Protein AF-A0A6I9PUU4-F1 (afdb_monomer_lite)

Secondary structure (DSSP, 8-state):
---GGGSPP-EE-PPPTT-EEEEEEETTEEEEHHHHHHHHHHHHHHHHHHHTT---EE-----HHHHHTTHHHHHHHHHHHHHHHTTSPSSHHHHHHHHHHHHHHHHHHHHHHHHHHHHHHHHHHHHHHHHHHS-HHHHHHHHHHHHHHHHHHHHHHHHHHHHHH--TTS-HHHHHHHHHHHHHHHHHHHHTT-HHHHHH-TT--HHHHHHHHHHHHHHHHHHHTTS--SS---HHHHTTTTTTTTTS-TTSPPPPHHHHHHT--HHHHHHHHHHHHHHHHHHHHHHHHHHH-TTS---

Radius of gyration: 29.0 Å; chains: 1; bounding box: 58×63×84 Å

InterPro domains:
  IPR001465 Malate synthase, TIM barrel domain [PF01274] (9-63)
  IPR005016 Serine incorporator/TMS membrane protein [PF03348] (69-231)
  IPR005016 Serine incorporator/TMS membrane protein [PF03348] (247-296)
  IPR005016 Serine incorporator/TMS membrane protein [PTHR10383] (69-231)
  IPR011076 Malate synthase superfamily [SSF51645] (3-63)
  IPR046363 Malate synthase, N-terminal and TIM-barrel domains [G3DSA:3.20.20.360] (2-65)

pLDDT: mean 77.3, std 16.16, range [34.69, 96.19]

Foldseek 3Di:
DDQPVPDPQDEDEWDAQVDFDPVDDDPNDTHRRRVVVVVVCCVPCVVVQVVSVHHHHYDYDDPPCVVPPCPVVVVVVVVVVVVVVVVDDDDPVVVVVLVVVLVVVLVVLLVVLVVLLVVQLVVLVVLVVCLVPHVVVVSVVVLVVLLVVLQVLLVVLLVVQCVQVPDPPDDPPSVVLSVVLVVLLVVLLVLLPPVLLCVLPVSRDSSSSSSLSSVSSVLSVVLSLLAPPPDDDPPVSVCPVCVVVVPDPPPDDDDDVVVVVVSNCNSVSCSSSVSSVVSSVVSSCVSCVSSVCVVDDPD

Structure (mmCIF, N/CA/C/O backbone):
data_AF-A0A6I9PUU4-F1
#
_entry.id   AF-A0A6I9PUU4-F1
#
loop_
_atom_site.group_PDB
_atom_site.id
_atom_site.type_symbol
_atom_site.label_atom_id
_atom_site.label_alt_id
_atom_site.label_comp_id
_atom_site.label_asym_id
_atom_site.label_entity_id
_atom_site.label_seq_id
_atom_site.pdbx_PDB_ins_code
_atom_site.Cartn_x
_atom_site.Cartn_y
_atom_site.Cartn_z
_atom_site.occupancy
_atom_site.B_iso_or_equiv
_atom_site.auth_seq_id
_atom_site.auth_comp_id
_atom_site.auth_asym_id
_atom_site.auth_atom_id
_atom_site.pdbx_PDB_model_num
ATOM 1 N N . ALA A 1 1 ? 13.818 12.292 54.060 1.00 52.38 1 ALA A N 1
ATOM 2 C CA . ALA A 1 1 ? 13.332 12.248 52.665 1.00 52.38 1 ALA A CA 1
ATOM 3 C C . ALA A 1 1 ? 13.634 10.864 52.099 1.00 52.38 1 ALA A C 1
ATOM 5 O O . ALA A 1 1 ? 14.646 10.306 52.518 1.00 52.38 1 ALA A O 1
ATOM 6 N N . PRO A 1 2 ? 12.781 10.291 51.232 1.00 59.59 2 PRO A N 1
ATOM 7 C CA . PRO A 1 2 ? 13.075 9.015 50.580 1.00 59.59 2 PRO A CA 1
ATOM 8 C C . PRO A 1 2 ? 14.392 9.095 49.796 1.00 59.59 2 PRO A C 1
ATOM 10 O O . PRO A 1 2 ? 14.792 10.173 49.349 1.00 59.59 2 PRO A O 1
ATOM 13 N N . HIS A 1 3 ? 15.079 7.961 49.660 1.00 63.78 3 HIS A N 1
ATOM 14 C CA . HIS A 1 3 ? 16.312 7.877 48.881 1.00 63.78 3 HIS A CA 1
ATOM 15 C C . HIS A 1 3 ? 15.990 8.169 47.403 1.00 63.78 3 HIS A C 1
ATOM 17 O O . HIS A 1 3 ? 14.981 7.681 46.897 1.00 63.78 3 HIS A O 1
ATOM 23 N N . ILE A 1 4 ? 16.819 8.954 46.702 1.00 64.00 4 ILE A N 1
ATOM 24 C CA . ILE A 1 4 ? 16.566 9.381 45.304 1.00 64.00 4 ILE A CA 1
ATOM 25 C C . ILE A 1 4 ? 16.328 8.190 44.358 1.00 64.00 4 ILE A C 1
ATOM 27 O O . ILE A 1 4 ? 15.574 8.311 43.401 1.00 64.00 4 ILE A O 1
ATOM 31 N N . SER A 1 5 ? 16.886 7.019 44.673 1.00 64.00 5 SER A N 1
ATOM 32 C CA . SER A 1 5 ? 16.686 5.765 43.934 1.00 64.00 5 SER A CA 1
ATOM 33 C C . SER A 1 5 ? 15.271 5.172 44.022 1.00 64.00 5 SER A C 1
ATOM 35 O O . SER A 1 5 ? 14.963 4.246 43.280 1.00 64.00 5 SER A O 1
ATOM 37 N N . GLN A 1 6 ? 14.424 5.656 44.935 1.00 71.56 6 GLN A N 1
ATOM 38 C CA . GLN A 1 6 ? 13.024 5.238 45.097 1.00 71.56 6 GLN A CA 1
ATOM 39 C C . GLN A 1 6 ? 12.035 6.295 44.579 1.00 71.56 6 GLN A C 1
ATOM 41 O O . GLN A 1 6 ? 10.825 6.079 44.623 1.00 71.56 6 GLN A O 1
ATOM 46 N N . ALA A 1 7 ? 12.534 7.443 44.112 1.00 74.25 7 ALA A N 1
ATOM 47 C CA . ALA A 1 7 ? 11.723 8.509 43.544 1.00 74.25 7 ALA A CA 1
ATOM 48 C C . ALA A 1 7 ? 11.666 8.394 42.008 1.00 74.25 7 ALA A C 1
ATOM 50 O O . ALA A 1 7 ? 12.603 7.874 41.398 1.00 74.25 7 ALA A O 1
ATOM 51 N N . PRO A 1 8 ? 10.598 8.893 41.359 1.00 75.81 8 PRO A N 1
ATOM 52 C CA . PRO A 1 8 ? 10.537 8.972 39.904 1.00 75.81 8 PRO A CA 1
ATOM 53 C C . PRO A 1 8 ? 11.725 9.755 39.334 1.00 75.81 8 PRO A C 1
ATOM 55 O O . PRO A 1 8 ? 12.148 10.761 39.909 1.00 75.81 8 PRO A O 1
ATOM 58 N N . VAL A 1 9 ? 12.236 9.320 38.180 1.00 74.75 9 VAL A N 1
ATOM 59 C CA . VAL A 1 9 ? 13.311 10.026 37.473 1.00 74.75 9 VAL A CA 1
ATOM 60 C C . VAL A 1 9 ? 12.834 11.432 37.105 1.00 74.75 9 VAL A C 1
ATOM 62 O O . VAL A 1 9 ? 11.857 11.602 36.375 1.00 74.75 9 VAL A O 1
ATOM 65 N N . LEU A 1 10 ? 13.527 12.451 37.614 1.00 74.25 10 LEU A N 1
ATOM 66 C CA . LEU A 1 10 ? 13.201 13.848 37.348 1.00 74.25 10 LEU A CA 1
ATOM 67 C C . LEU A 1 10 ? 13.685 14.236 35.946 1.00 74.25 10 LEU A C 1
ATOM 69 O O . LEU A 1 10 ? 14.888 14.344 35.709 1.00 74.25 10 LEU A O 1
ATOM 73 N N . MET A 1 11 ? 12.745 14.470 35.030 1.00 78.31 11 MET A N 1
ATOM 74 C CA . MET A 1 11 ? 13.024 14.956 33.680 1.00 78.31 11 MET A CA 1
ATOM 75 C C . MET A 1 11 ? 12.541 16.399 33.537 1.00 78.31 11 MET A C 1
ATOM 77 O O . MET A 1 11 ? 11.343 16.673 33.623 1.00 78.31 11 MET A O 1
ATOM 81 N N . LEU A 1 12 ? 13.467 17.332 33.315 1.00 76.94 12 LEU A N 1
ATOM 82 C CA . LEU A 1 12 ? 13.144 18.754 33.205 1.00 76.94 12 LEU A CA 1
ATOM 83 C C . LEU A 1 12 ? 12.976 19.162 31.742 1.00 76.94 12 LEU A C 1
ATOM 85 O O . LEU A 1 12 ? 13.813 18.867 30.888 1.00 76.94 12 LEU A O 1
ATOM 89 N N . ARG A 1 13 ? 11.873 19.850 31.448 1.00 84.50 13 ARG A N 1
ATOM 90 C CA . ARG A 1 13 ? 11.603 20.452 30.140 1.00 84.50 13 ARG A CA 1
ATOM 91 C C . ARG A 1 13 ? 12.004 21.931 30.201 1.00 84.50 13 ARG A C 1
ATOM 93 O O . ARG A 1 13 ? 11.228 22.712 30.751 1.00 84.50 13 ARG A O 1
ATOM 100 N N . PRO A 1 14 ? 13.176 22.328 29.673 1.00 81.12 14 PRO A N 1
ATOM 101 C CA . PRO A 1 14 ? 13.547 23.736 29.614 1.00 81.12 14 PRO A CA 1
ATOM 102 C C . PRO A 1 14 ? 12.606 24.508 28.680 1.00 81.12 14 PRO A C 1
ATOM 104 O O . PRO A 1 14 ? 11.939 23.927 27.811 1.00 81.12 14 PRO A O 1
ATOM 107 N N . ARG A 1 15 ? 12.570 25.831 28.852 1.00 80.81 15 ARG A N 1
ATOM 108 C CA . ARG A 1 15 ? 11.861 26.761 27.963 1.00 80.81 15 ARG A CA 1
ATOM 109 C C . ARG A 1 15 ? 12.304 26.622 26.498 1.00 80.81 15 ARG A C 1
ATOM 111 O O . ARG A 1 15 ? 13.399 26.168 26.193 1.00 80.81 15 ARG A O 1
ATOM 118 N N . ALA A 1 16 ? 11.435 27.007 25.562 1.00 76.50 16 ALA A N 1
ATOM 119 C CA . ALA A 1 16 ? 11.736 26.952 24.129 1.00 76.50 16 ALA A CA 1
ATOM 120 C C . ALA A 1 16 ? 12.794 27.995 23.720 1.00 76.50 16 ALA A C 1
ATOM 122 O O . ALA A 1 16 ? 12.853 29.073 24.301 1.00 76.50 16 ALA A O 1
ATOM 123 N N . TRP A 1 17 ? 13.547 27.725 22.646 1.00 75.44 17 TRP A N 1
ATOM 124 C CA . TRP A 1 17 ? 14.576 28.626 22.086 1.00 75.44 17 TRP A CA 1
ATOM 125 C C . TRP A 1 17 ? 14.093 30.028 21.694 1.00 75.44 17 TRP A C 1
ATOM 127 O O . TRP A 1 17 ? 14.909 30.932 21.575 1.00 75.44 17 TRP A O 1
ATOM 137 N N . ASN A 1 18 ? 12.785 30.212 21.505 1.00 77.56 18 ASN A N 1
ATOM 138 C CA . ASN A 1 18 ? 12.184 31.511 21.200 1.00 77.56 18 ASN A CA 1
ATOM 139 C C . ASN A 1 18 ? 11.829 32.335 22.454 1.00 77.56 18 ASN A C 1
ATOM 141 O O . ASN A 1 18 ? 11.290 33.428 22.329 1.00 77.56 18 ASN A O 1
ATOM 145 N N . MET A 1 19 ? 12.054 31.804 23.659 1.00 80.25 19 MET A N 1
ATOM 146 C CA . MET A 1 19 ? 11.803 32.519 24.910 1.00 80.25 19 MET A CA 1
ATOM 147 C C . MET A 1 19 ? 13.122 33.009 25.505 1.00 80.25 19 MET A C 1
ATOM 149 O O . MET A 1 19 ? 14.097 32.262 25.598 1.00 80.25 19 MET A O 1
ATOM 153 N N . VAL A 1 20 ? 13.129 34.272 25.910 1.00 89.44 20 VAL A N 1
ATOM 154 C CA . VAL A 1 20 ? 14.257 34.975 26.530 1.00 89.44 20 VAL A CA 1
ATOM 155 C C . VAL A 1 20 ? 13.984 35.178 28.021 1.00 89.44 20 VAL A C 1
ATOM 157 O O . VAL A 1 20 ? 12.831 35.188 28.453 1.00 89.44 20 VAL A O 1
ATOM 160 N N . GLU A 1 21 ? 15.043 35.277 28.822 1.00 88.50 21 GLU A N 1
ATOM 161 C CA . GLU A 1 21 ? 14.952 35.609 30.244 1.00 88.50 21 GLU A CA 1
ATOM 162 C C . GLU A 1 21 ? 15.177 37.111 30.433 1.00 88.50 21 GLU A C 1
ATOM 164 O O . GLU A 1 21 ? 16.314 37.580 30.460 1.00 88.50 21 GLU A O 1
ATOM 169 N N . HIS A 1 22 ? 14.083 37.860 30.584 1.00 87.00 22 HIS A N 1
ATOM 170 C CA . HIS A 1 22 ? 14.112 39.320 30.725 1.00 87.00 22 HIS A CA 1
ATOM 171 C C . HIS A 1 22 ? 14.856 39.797 31.983 1.00 87.00 22 HIS A C 1
ATOM 173 O O . HIS A 1 22 ? 15.316 40.935 32.032 1.00 87.00 22 HIS A O 1
ATOM 179 N N . ASN A 1 23 ? 15.005 38.942 33.002 1.00 88.69 23 ASN A N 1
ATOM 180 C CA . ASN A 1 23 ? 15.673 39.310 34.252 1.00 88.69 23 ASN A CA 1
ATOM 181 C C . ASN A 1 23 ? 17.195 39.084 34.232 1.00 88.69 23 ASN A C 1
ATOM 183 O O . ASN A 1 23 ? 17.864 39.391 35.219 1.00 88.69 23 ASN A O 1
ATOM 187 N N . MET A 1 24 ? 17.758 38.544 33.144 1.00 85.62 24 MET A N 1
ATOM 188 C CA . MET A 1 24 ? 19.187 38.239 33.039 1.00 85.62 24 MET A CA 1
ATOM 189 C C . MET A 1 24 ? 19.783 38.840 31.764 1.00 85.62 24 MET A C 1
ATOM 191 O O . MET A 1 24 ? 19.464 38.422 30.654 1.00 85.62 24 MET A O 1
ATOM 195 N N . MET A 1 25 ? 20.714 39.783 31.932 1.00 88.38 25 MET A N 1
ATOM 196 C CA . MET A 1 25 ? 21.384 40.485 30.833 1.00 88.38 25 MET A CA 1
ATOM 197 C C . MET A 1 25 ? 22.857 40.074 30.742 1.00 88.38 25 MET A C 1
ATOM 199 O O . MET A 1 25 ? 23.602 40.203 31.713 1.00 88.38 25 MET A O 1
ATOM 203 N N . VAL A 1 26 ? 23.302 39.628 29.565 1.00 84.00 26 VAL A N 1
ATOM 204 C CA . VAL A 1 26 ? 24.707 39.287 29.281 1.00 84.00 26 VAL A CA 1
ATOM 205 C C . VAL A 1 26 ? 25.184 40.136 28.106 1.00 84.00 26 VAL A C 1
ATOM 207 O O . VAL A 1 26 ? 24.683 40.015 26.991 1.00 84.00 26 VAL A O 1
ATOM 210 N N . GLY A 1 27 ? 26.134 41.044 28.349 1.00 84.38 27 GLY A N 1
ATOM 211 C CA . GLY A 1 27 ? 26.649 41.943 27.305 1.00 84.38 27 GLY A CA 1
ATOM 212 C C . GLY A 1 27 ? 25.587 42.881 26.714 1.00 84.38 27 GLY A C 1
ATOM 213 O O . GLY A 1 27 ? 25.617 43.167 25.520 1.00 84.38 27 GLY A O 1
ATOM 214 N N . GLY A 1 28 ? 24.615 43.312 27.526 1.00 86.50 28 GLY A N 1
ATOM 215 C CA . GLY A 1 28 ? 23.525 44.196 27.094 1.00 86.50 28 GLY A CA 1
ATOM 216 C C . GLY A 1 28 ? 22.416 43.512 26.284 1.00 86.50 28 GLY A C 1
ATOM 217 O O . GLY A 1 28 ? 21.514 44.197 25.814 1.00 86.50 28 GLY A O 1
ATOM 218 N N . LYS A 1 29 ? 22.454 42.181 26.133 1.00 83.00 29 LYS A N 1
ATOM 219 C CA . LYS A 1 29 ? 21.392 41.381 25.507 1.00 83.00 29 LYS A CA 1
ATOM 220 C C . LYS A 1 29 ? 20.746 40.455 26.537 1.00 83.00 29 LYS A C 1
ATOM 222 O O . LYS A 1 29 ? 21.434 39.948 27.422 1.00 83.00 29 LYS A O 1
ATOM 227 N N . GLU A 1 30 ? 19.443 40.227 26.401 1.00 87.69 30 GLU A N 1
ATOM 228 C CA . GLU A 1 30 ? 18.700 39.275 27.235 1.00 87.69 30 GLU A CA 1
ATOM 229 C C . GLU A 1 30 ? 19.227 37.850 27.025 1.00 87.69 30 GLU A C 1
ATOM 231 O O . GLU A 1 30 ? 19.543 37.440 25.902 1.00 87.69 30 GLU A O 1
ATOM 236 N N . ALA A 1 31 ? 19.349 37.092 28.113 1.00 86.44 31 ALA A N 1
ATOM 237 C CA . ALA A 1 31 ? 19.860 35.732 28.058 1.00 86.44 31 ALA A CA 1
ATOM 238 C C . ALA A 1 31 ? 18.839 34.775 27.405 1.00 86.44 31 ALA A C 1
ATOM 240 O O . ALA A 1 31 ? 17.630 34.915 27.613 1.00 86.44 31 ALA A O 1
ATOM 241 N N . PRO A 1 32 ? 19.288 33.748 26.657 1.00 87.31 32 PRO A N 1
ATOM 242 C CA . PRO A 1 32 ? 18.384 32.728 26.132 1.00 87.31 32 PRO A CA 1
ATOM 243 C C . PRO A 1 32 ? 17.738 31.930 27.277 1.00 87.31 32 PRO A C 1
ATOM 245 O O . PRO A 1 32 ? 18.444 31.296 28.065 1.00 87.31 32 PRO A O 1
ATOM 248 N N . GLY A 1 33 ? 16.404 31.898 27.337 1.00 86.00 33 GLY A N 1
ATOM 249 C CA . GLY A 1 33 ? 15.627 31.201 28.370 1.00 86.00 33 GLY A CA 1
ATOM 250 C C . GLY A 1 33 ? 16.011 29.727 28.591 1.00 86.00 33 GLY A C 1
ATOM 251 O O . GLY A 1 33 ? 16.260 29.355 29.737 1.00 86.00 33 GLY A O 1
ATOM 252 N N . PRO A 1 34 ? 16.149 28.877 27.547 1.00 85.56 34 PRO A N 1
ATOM 253 C CA . PRO A 1 34 ? 16.589 27.488 27.733 1.00 85.56 34 PRO A CA 1
ATOM 254 C C . PRO A 1 34 ? 17.977 27.353 28.356 1.00 85.56 34 PRO A C 1
ATOM 256 O O . PRO A 1 34 ? 18.227 26.403 29.095 1.00 85.56 34 PRO A O 1
ATOM 259 N N . LEU A 1 35 ? 18.887 28.276 28.039 1.00 85.50 35 LEU A N 1
ATOM 260 C CA . LEU A 1 35 ? 20.261 28.231 28.532 1.00 85.50 35 LEU A CA 1
ATOM 261 C C . LEU A 1 35 ? 20.321 28.648 30.004 1.00 85.50 35 LEU A C 1
ATOM 263 O O . LEU A 1 35 ? 21.078 28.070 30.782 1.00 85.50 35 LEU A O 1
ATOM 267 N N . PHE A 1 36 ? 19.473 29.604 30.385 1.00 88.00 36 PHE A N 1
ATOM 268 C CA . PHE A 1 36 ? 19.275 30.011 31.769 1.00 88.00 36 PHE A CA 1
ATOM 269 C C . PHE A 1 36 ? 18.689 28.870 32.621 1.00 88.00 36 PHE A C 1
ATOM 271 O O . PHE A 1 36 ? 19.265 28.529 33.654 1.00 88.00 36 PHE A O 1
ATOM 278 N N . ASP A 1 37 ? 17.622 28.209 32.152 1.00 87.00 37 ASP A N 1
ATOM 279 C CA . ASP A 1 37 ? 16.994 27.070 32.849 1.00 87.00 37 ASP A CA 1
ATOM 280 C C . ASP A 1 37 ? 17.961 25.886 33.012 1.00 87.00 37 ASP A C 1
ATOM 282 O O . ASP A 1 37 ? 18.046 25.270 34.078 1.00 87.00 37 ASP A O 1
ATOM 286 N N . PHE A 1 38 ? 18.720 25.580 31.953 1.00 85.81 38 PHE A N 1
ATOM 287 C CA . PHE A 1 38 ? 19.764 24.557 31.980 1.00 85.81 38 PHE A CA 1
ATOM 288 C C . PHE A 1 38 ? 20.858 24.897 32.998 1.00 85.81 38 PHE A C 1
ATOM 290 O O . PHE A 1 38 ? 21.232 24.046 33.809 1.00 85.81 38 PHE A O 1
ATOM 297 N N . GLY A 1 39 ? 21.347 26.141 32.979 1.00 86.38 39 GLY A N 1
ATOM 298 C CA . GLY A 1 39 ? 22.401 26.614 33.873 1.00 86.38 39 GLY A CA 1
ATOM 299 C C . GLY A 1 39 ? 22.009 26.512 35.346 1.00 86.38 39 GLY A C 1
ATOM 300 O O . GLY A 1 39 ? 22.767 25.951 36.137 1.00 86.38 39 GLY A O 1
ATOM 301 N N . LEU A 1 40 ? 20.805 26.968 35.703 1.00 87.38 40 LEU A N 1
ATOM 302 C CA . LEU A 1 40 ? 20.265 26.864 37.065 1.00 87.38 40 LEU A CA 1
ATOM 303 C C . LEU A 1 40 ? 20.184 25.412 37.546 1.00 87.38 40 LEU A C 1
ATOM 305 O O . LEU A 1 40 ? 20.618 25.105 38.660 1.00 87.38 40 LEU A O 1
ATOM 309 N N . LEU A 1 41 ? 19.667 24.504 36.713 1.00 84.56 41 LEU A N 1
ATOM 310 C CA . LEU A 1 41 ? 19.535 23.099 37.095 1.00 84.56 41 LEU A CA 1
ATOM 311 C C . LEU A 1 41 ? 20.898 22.429 37.283 1.00 84.56 41 LEU A C 1
ATOM 313 O O . LEU A 1 41 ? 21.121 21.741 38.283 1.00 84.56 41 LEU A O 1
ATOM 317 N N . MET A 1 42 ? 21.812 22.630 36.334 1.00 84.31 42 MET A N 1
ATOM 318 C CA . MET A 1 42 ? 23.149 22.044 36.400 1.00 84.31 42 MET A CA 1
ATOM 319 C C . MET A 1 42 ? 23.928 22.563 37.605 1.00 84.31 42 MET A C 1
ATOM 321 O O . MET A 1 42 ? 24.568 21.771 38.296 1.00 84.31 42 MET A O 1
ATOM 325 N N . PHE A 1 43 ? 23.821 23.860 37.898 1.00 88.69 43 PHE A N 1
ATOM 326 C CA . PHE A 1 43 ? 24.516 24.480 39.020 1.00 88.69 43 PHE A CA 1
ATOM 327 C C . PHE A 1 43 ? 23.990 23.998 40.380 1.00 88.69 43 PHE A C 1
ATOM 329 O O . PHE A 1 43 ? 24.780 23.665 41.260 1.00 88.69 43 PHE A O 1
ATOM 336 N N . HIS A 1 44 ? 22.669 23.906 40.567 1.00 87.06 44 HIS A N 1
ATOM 337 C CA . HIS A 1 44 ? 22.096 23.561 41.876 1.00 87.06 44 HIS A CA 1
ATOM 338 C C . HIS A 1 44 ? 21.922 22.059 42.125 1.00 87.06 44 HIS A C 1
ATOM 340 O O . HIS A 1 44 ? 21.973 21.611 43.278 1.00 87.06 44 HIS A O 1
ATOM 346 N N . CYS A 1 45 ? 21.685 21.276 41.073 1.00 82.88 45 CYS A N 1
ATOM 347 C CA . CYS A 1 45 ? 21.323 19.863 41.191 1.00 82.88 45 CYS A CA 1
ATOM 348 C C . CYS A 1 45 ? 22.341 18.912 40.557 1.00 82.88 45 CYS A C 1
ATOM 350 O O . CYS A 1 45 ? 22.311 17.728 40.890 1.00 82.88 45 CYS A O 1
ATOM 352 N N . GLY A 1 46 ? 23.256 19.392 39.707 1.00 82.69 46 GLY A N 1
ATOM 353 C CA . GLY A 1 46 ? 24.190 18.542 38.961 1.00 82.69 46 GLY A CA 1
ATOM 354 C C . GLY A 1 46 ? 25.041 17.635 39.854 1.00 82.69 46 GLY A C 1
ATOM 355 O O . GLY A 1 46 ? 25.050 16.420 39.664 1.00 82.69 46 GLY A O 1
ATOM 356 N N . GLU A 1 47 ? 25.685 18.194 40.884 1.00 83.50 47 GLU A N 1
ATOM 357 C CA . GLU A 1 47 ? 26.531 17.412 41.801 1.00 83.50 47 GLU A CA 1
ATOM 358 C C . GLU A 1 47 ? 25.713 16.396 42.618 1.00 83.50 47 GLU A C 1
ATOM 360 O O . GLU A 1 47 ? 26.119 15.246 42.791 1.00 83.50 47 GLU A O 1
ATOM 365 N N . LYS A 1 48 ? 24.521 16.795 43.085 1.00 82.25 48 LYS A N 1
ATOM 366 C CA . LYS A 1 48 ? 23.624 15.926 43.865 1.00 82.25 48 LYS A CA 1
ATOM 367 C C . LYS A 1 48 ? 23.093 14.761 43.037 1.00 82.25 48 LYS A C 1
ATOM 369 O O . LYS A 1 48 ? 22.934 13.668 43.573 1.00 82.25 48 LYS A O 1
ATOM 374 N N . LEU A 1 49 ? 22.804 14.986 41.759 1.00 78.62 49 LEU A N 1
ATOM 375 C CA . LEU A 1 49 ? 22.371 13.933 40.846 1.00 78.62 49 LEU A CA 1
ATOM 376 C C . LEU A 1 49 ? 23.532 12.964 40.582 1.00 78.62 49 LEU A C 1
ATOM 378 O O . LEU A 1 49 ? 23.372 11.761 40.796 1.00 78.62 49 LEU A O 1
ATOM 382 N N . PHE A 1 50 ? 24.721 13.492 40.270 1.00 80.75 50 PHE A N 1
ATOM 383 C CA . PHE A 1 50 ? 25.913 12.691 39.982 1.00 80.75 50 PHE A CA 1
ATOM 384 C C . PHE A 1 50 ? 26.326 11.781 41.149 1.00 80.75 50 PHE A C 1
ATOM 386 O O . PHE A 1 50 ? 26.540 10.585 40.958 1.00 80.75 50 PHE A O 1
ATOM 393 N N . ARG A 1 51 ? 26.370 12.312 42.380 1.00 82.25 51 ARG A N 1
ATOM 394 C CA . ARG A 1 51 ? 26.745 11.537 43.582 1.00 82.25 51 ARG A CA 1
ATOM 395 C C . ARG A 1 51 ? 25.765 10.410 43.910 1.00 82.25 51 ARG A C 1
ATOM 397 O O . ARG A 1 51 ? 26.153 9.452 44.567 1.00 82.25 51 ARG A O 1
ATOM 404 N N . ASN A 1 52 ? 24.523 10.513 43.441 1.00 76.38 52 ASN A N 1
ATOM 405 C CA . ASN A 1 52 ? 23.484 9.503 43.632 1.00 76.38 52 ASN A CA 1
ATOM 406 C C . ASN A 1 52 ? 23.332 8.562 42.423 1.00 76.38 52 ASN A C 1
ATOM 408 O O . ASN A 1 52 ? 22.348 7.829 42.349 1.00 76.38 52 ASN A O 1
ATOM 412 N N . GLY A 1 53 ? 24.273 8.583 41.471 1.00 75.50 53 GLY A N 1
ATOM 413 C CA . GLY A 1 53 ? 24.248 7.713 40.292 1.00 75.50 53 GLY A CA 1
ATOM 414 C C . GLY A 1 53 ? 23.156 8.058 39.274 1.00 75.50 53 GLY A C 1
ATOM 415 O O . GLY A 1 53 ? 22.848 7.236 38.416 1.00 75.50 53 GLY A O 1
ATOM 416 N N . SER A 1 54 ? 22.566 9.256 39.355 1.00 72.06 54 SER A N 1
ATOM 417 C CA . SER A 1 54 ? 21.555 9.744 38.412 1.00 72.06 54 SER A CA 1
ATOM 418 C C . SER A 1 54 ? 22.118 10.876 37.551 1.00 72.06 54 SER A C 1
ATOM 420 O O . SER A 1 54 ? 22.882 11.717 38.016 1.00 72.06 54 SER A O 1
ATOM 422 N N . GLY A 1 55 ? 21.717 10.939 36.283 1.00 75.50 55 GLY A N 1
ATOM 423 C CA . GLY A 1 55 ? 22.042 12.060 35.400 1.00 75.50 55 GLY A CA 1
ATOM 424 C C . GLY A 1 55 ? 20.988 13.173 35.463 1.00 75.50 55 GLY A C 1
ATOM 425 O O . GLY A 1 55 ? 19.849 12.917 35.861 1.00 75.50 55 GLY A O 1
ATOM 426 N N . PRO A 1 56 ? 21.323 14.409 35.058 1.00 77.25 56 PRO A N 1
ATOM 427 C CA . PRO A 1 56 ? 20.328 15.424 34.735 1.00 77.25 56 PRO A CA 1
ATOM 428 C C . PRO A 1 56 ? 19.650 15.057 33.406 1.00 77.25 56 PRO A C 1
ATOM 430 O O . PRO A 1 56 ? 20.244 15.175 32.335 1.00 77.25 56 PRO A O 1
ATOM 433 N N . PHE A 1 57 ? 18.409 14.576 33.468 1.00 78.25 57 PHE A N 1
ATOM 434 C CA . PHE A 1 57 ? 17.641 14.211 32.279 1.00 78.25 57 PHE A CA 1
ATOM 435 C C . PHE A 1 57 ? 16.839 15.414 31.768 1.00 78.25 57 PHE A C 1
ATOM 437 O O . PHE A 1 57 ? 16.046 16.007 32.502 1.00 78.25 57 PHE A O 1
ATOM 444 N N . PHE A 1 58 ? 17.019 15.762 30.491 1.00 76.44 58 PHE A N 1
ATOM 445 C CA . PHE A 1 58 ? 16.324 16.879 29.849 1.00 76.44 58 PHE A CA 1
ATOM 446 C C . PHE A 1 58 ? 15.370 16.403 28.757 1.00 76.44 58 PHE A C 1
ATOM 448 O O . PHE A 1 58 ? 15.721 15.568 27.926 1.00 76.44 58 PHE A O 1
ATOM 455 N N . TYR A 1 59 ? 14.178 16.999 28.717 1.00 70.38 59 TYR A N 1
ATOM 456 C CA . TYR A 1 59 ? 13.220 16.835 27.627 1.00 70.38 59 TYR A CA 1
ATOM 457 C C . TYR A 1 59 ? 13.256 18.055 26.707 1.00 70.38 59 TYR A C 1
ATOM 459 O O . TYR A 1 59 ? 12.626 19.080 26.980 1.00 70.38 59 TYR A O 1
ATOM 467 N N . LEU A 1 60 ? 13.984 17.955 25.595 1.00 66.44 60 LEU A N 1
ATOM 468 C CA . LEU A 1 60 ? 14.055 19.024 24.599 1.00 66.44 60 LEU A CA 1
ATOM 469 C C . LEU A 1 60 ? 12.767 19.061 23.766 1.00 66.44 60 LEU A C 1
ATOM 471 O O . LEU A 1 60 ? 12.597 18.318 22.801 1.00 66.44 60 LEU A O 1
ATOM 475 N N . SER A 1 61 ? 11.850 19.963 24.120 1.00 53.28 61 SER A N 1
ATOM 476 C CA . SER A 1 61 ? 10.709 20.280 23.257 1.00 53.28 61 SER A CA 1
ATOM 477 C C . SER A 1 61 ? 11.189 21.124 22.074 1.00 53.28 61 SER A C 1
ATOM 479 O O . SER A 1 61 ? 11.620 22.255 22.270 1.00 53.28 61 SER A O 1
ATOM 481 N N . LYS A 1 62 ? 11.073 20.585 20.851 1.00 52.62 62 LYS A N 1
ATOM 482 C CA . LYS A 1 62 ? 11.388 21.230 19.555 1.00 52.62 62 LYS A CA 1
ATOM 483 C C . LYS A 1 62 ? 12.881 21.470 19.264 1.00 52.62 62 LYS A C 1
ATOM 485 O O . LYS A 1 62 ? 13.399 22.573 19.403 1.00 52.62 62 LYS A O 1
ATOM 490 N N . LEU A 1 63 ? 13.517 20.474 18.645 1.00 52.38 63 LEU A N 1
ATOM 491 C CA . LEU A 1 63 ? 14.780 20.587 17.890 1.00 52.38 63 LEU A CA 1
ATOM 492 C C . LEU A 1 63 ? 14.547 21.161 16.468 1.00 52.38 63 LEU A C 1
ATOM 494 O O . LEU A 1 63 ? 15.068 20.676 15.469 1.00 52.38 63 LEU A O 1
ATOM 498 N N . LEU A 1 64 ? 13.710 22.199 16.367 1.00 52.06 64 LEU A N 1
ATOM 499 C CA . LEU A 1 64 ? 13.204 22.751 15.100 1.00 52.06 64 LEU A CA 1
ATOM 500 C C . LEU A 1 64 ? 14.226 23.637 14.359 1.00 52.06 64 LEU A C 1
ATOM 502 O O . LEU A 1 64 ? 14.023 24.000 13.205 1.00 52.06 64 LEU A O 1
ATOM 506 N N . LEU A 1 65 ? 15.321 24.020 15.018 1.00 48.72 65 LEU A N 1
ATOM 507 C CA . LEU A 1 65 ? 16.267 25.012 14.494 1.00 48.72 65 LEU A CA 1
ATOM 508 C C . LEU A 1 65 ? 17.133 24.447 13.351 1.00 48.72 65 LEU A C 1
ATOM 510 O O . LEU A 1 65 ? 17.463 25.161 12.409 1.00 48.72 65 LEU A O 1
ATOM 514 N N . LEU A 1 66 ? 17.410 23.140 13.377 1.00 50.75 66 LEU A N 1
ATOM 515 C CA . LEU A 1 66 ? 18.165 22.441 12.330 1.00 50.75 66 LEU A CA 1
ATOM 516 C C . LEU A 1 66 ? 17.283 22.040 11.136 1.00 50.75 66 LEU A C 1
ATOM 518 O O . LEU A 1 66 ? 17.749 21.984 9.998 1.00 50.75 66 LEU A O 1
ATOM 522 N N . SER A 1 67 ? 15.991 21.794 11.366 1.00 53.31 67 SER A N 1
ATOM 523 C CA . SER A 1 67 ? 15.067 21.371 10.313 1.00 53.31 67 SER A CA 1
ATOM 524 C C . SER A 1 67 ? 14.455 22.539 9.531 1.00 53.31 67 SER A C 1
ATOM 526 O O . SER A 1 67 ? 14.287 22.390 8.317 1.00 53.31 67 SER A O 1
ATOM 528 N N . LEU A 1 68 ? 14.183 23.692 10.165 1.00 52.34 68 LEU A N 1
ATOM 529 C CA . LEU A 1 68 ? 13.473 24.811 9.524 1.00 52.34 68 LEU A CA 1
ATOM 530 C C . LEU A 1 68 ? 14.361 25.917 8.922 1.00 52.34 68 LEU A C 1
ATOM 532 O O . LEU A 1 68 ? 13.942 26.529 7.946 1.00 52.34 68 LEU A O 1
ATOM 536 N N . SER A 1 69 ? 15.565 26.184 9.442 1.00 58.78 69 SER A N 1
ATOM 537 C CA . SER A 1 69 ? 16.303 27.416 9.079 1.00 58.78 69 SER A CA 1
ATOM 538 C C . SER A 1 69 ? 17.132 27.335 7.780 1.00 58.78 69 SER A C 1
ATOM 540 O O . SER A 1 69 ? 17.474 28.353 7.190 1.00 58.78 69 SER A O 1
ATOM 542 N N . PHE A 1 70 ? 17.440 26.132 7.280 1.00 63.00 70 PHE A N 1
ATOM 543 C CA . PHE A 1 70 ? 18.368 25.927 6.151 1.00 63.00 70 PHE A CA 1
ATOM 544 C C . PHE A 1 70 ? 17.697 25.454 4.848 1.00 63.00 70 PHE A C 1
ATOM 546 O O . PHE A 1 70 ? 18.304 24.736 4.053 1.00 63.00 70 PHE A O 1
ATOM 553 N N . TRP A 1 71 ? 16.449 25.853 4.585 1.00 72.75 71 TRP A N 1
ATOM 554 C CA . TRP A 1 71 ? 15.769 25.527 3.319 1.00 72.75 71 TRP A CA 1
ATOM 555 C C . TRP A 1 71 ? 16.511 26.050 2.081 1.00 72.75 71 TRP A C 1
ATOM 557 O O . TRP A 1 71 ? 16.610 25.328 1.092 1.00 72.75 71 TRP A O 1
ATOM 567 N N . PHE A 1 72 ? 17.107 27.246 2.159 1.00 79.19 72 PHE A N 1
ATOM 568 C CA . PHE A 1 72 ? 17.919 27.810 1.074 1.00 79.19 72 PHE A CA 1
ATOM 569 C C . PHE A 1 72 ? 19.116 26.913 0.721 1.00 79.19 72 PHE A C 1
ATOM 571 O O . PHE A 1 72 ? 19.334 26.592 -0.443 1.00 79.19 72 PHE A O 1
ATOM 578 N N . PHE A 1 73 ? 19.854 26.439 1.728 1.00 80.50 73 PHE A N 1
ATOM 579 C CA . PHE A 1 73 ? 21.017 25.577 1.514 1.00 80.50 73 PHE A CA 1
ATOM 580 C C . PHE A 1 73 ? 20.624 24.165 1.060 1.00 80.50 73 PHE A C 1
ATOM 582 O O . PHE A 1 73 ? 21.290 23.600 0.200 1.00 80.50 73 PHE A O 1
ATOM 589 N N . LYS A 1 74 ? 19.507 23.615 1.559 1.00 79.25 74 LYS A N 1
ATOM 590 C CA . LYS A 1 74 ? 18.940 22.350 1.057 1.00 79.25 74 LYS A CA 1
ATOM 591 C C . LYS A 1 74 ? 18.569 22.448 -0.424 1.00 79.25 74 LYS A C 1
ATOM 593 O O . LYS A 1 74 ? 18.880 21.535 -1.182 1.00 79.25 74 LYS A O 1
ATOM 598 N N . PHE A 1 75 ? 17.945 23.553 -0.838 1.00 87.31 75 PHE A N 1
ATOM 599 C CA . PHE A 1 75 ? 17.602 23.795 -2.239 1.00 87.31 75 PHE A CA 1
ATOM 600 C C . PHE A 1 75 ? 18.855 23.964 -3.103 1.00 87.31 75 PHE A C 1
ATOM 602 O O . PHE A 1 75 ? 18.944 23.366 -4.170 1.00 87.31 75 PHE A O 1
ATOM 609 N N . LEU A 1 76 ? 19.860 24.698 -2.616 1.00 87.50 76 LEU A N 1
ATOM 610 C CA . LEU A 1 76 ? 21.135 24.862 -3.315 1.00 87.50 76 LEU A CA 1
ATOM 611 C C . LEU A 1 76 ? 21.880 23.527 -3.481 1.00 87.50 76 LEU A C 1
ATOM 613 O O . LEU A 1 76 ? 22.381 23.248 -4.566 1.00 87.50 76 LEU A O 1
ATOM 617 N N . ILE A 1 77 ? 21.904 22.680 -2.445 1.00 89.38 77 ILE A N 1
ATOM 618 C CA . ILE A 1 77 ? 22.445 21.315 -2.529 1.00 89.38 77 ILE A CA 1
ATOM 619 C C . ILE A 1 77 ? 21.658 20.486 -3.548 1.00 89.38 77 ILE A C 1
ATOM 621 O O . ILE A 1 77 ? 22.268 19.821 -4.378 1.00 89.38 77 ILE A O 1
ATOM 625 N N . LEU A 1 78 ? 20.323 20.530 -3.522 1.00 87.31 78 LEU A N 1
ATOM 626 C CA . LEU A 1 78 ? 19.484 19.781 -4.462 1.00 87.31 78 LEU A CA 1
ATOM 627 C C . LEU A 1 78 ? 19.732 20.207 -5.917 1.00 87.31 78 LEU A C 1
ATOM 629 O O . LEU A 1 78 ? 19.875 19.352 -6.790 1.00 87.31 78 LEU A O 1
ATOM 633 N N . VAL A 1 79 ? 19.829 21.515 -6.174 1.00 90.81 79 VAL A N 1
ATOM 634 C CA . VAL A 1 79 ? 20.178 22.056 -7.496 1.00 90.81 79 VAL A CA 1
ATOM 635 C C . VAL A 1 79 ? 21.590 21.625 -7.884 1.00 90.81 79 VAL A C 1
ATOM 637 O O . VAL A 1 79 ? 21.787 21.154 -8.998 1.00 90.81 79 VAL A O 1
ATOM 640 N N . GLY A 1 80 ? 22.556 21.704 -6.965 1.00 90.31 80 GLY A N 1
ATOM 641 C CA . GLY A 1 80 ? 23.932 21.266 -7.199 1.00 90.31 80 GLY A CA 1
ATOM 642 C C . GLY A 1 80 ? 24.038 19.780 -7.548 1.00 90.31 80 GLY A C 1
ATOM 643 O O . GLY A 1 80 ? 24.733 19.434 -8.498 1.00 90.31 80 GLY A O 1
ATOM 644 N N . ILE A 1 81 ? 23.308 18.909 -6.843 1.00 90.06 81 ILE A N 1
ATOM 645 C CA . ILE A 1 81 ? 23.237 17.471 -7.149 1.00 90.06 81 ILE A CA 1
ATOM 646 C C . ILE A 1 81 ? 22.577 17.249 -8.514 1.00 90.06 81 ILE A C 1
ATOM 648 O O . ILE A 1 81 ? 23.098 16.480 -9.315 1.00 90.06 81 ILE A O 1
ATOM 652 N N . THR A 1 82 ? 21.473 17.945 -8.807 1.00 84.56 82 THR A N 1
ATOM 653 C CA . THR A 1 82 ? 20.778 17.837 -10.103 1.00 84.56 82 THR A CA 1
ATOM 654 C C . THR A 1 82 ? 21.680 18.265 -11.263 1.00 84.56 82 THR A C 1
ATOM 656 O O . THR A 1 82 ? 21.767 17.559 -12.260 1.00 84.56 82 THR A O 1
ATOM 659 N N . VAL A 1 83 ? 22.394 19.388 -11.129 1.00 89.88 83 VAL A N 1
ATOM 660 C CA . VAL A 1 83 ? 23.351 19.867 -12.141 1.00 89.88 83 VAL A CA 1
ATOM 661 C C . VAL A 1 83 ? 24.543 18.917 -12.250 1.00 89.88 83 VAL A C 1
ATOM 663 O O . VAL A 1 83 ? 24.963 18.596 -13.355 1.00 89.88 83 VAL A O 1
ATOM 666 N N . GLY A 1 84 ? 25.061 18.419 -11.124 1.00 84.62 84 GLY A N 1
ATOM 667 C CA . GLY A 1 84 ? 26.147 17.441 -11.097 1.00 84.62 84 GLY A CA 1
ATOM 668 C C . GLY A 1 84 ? 25.783 16.116 -11.772 1.00 84.62 84 GLY A C 1
ATOM 669 O O . GLY A 1 84 ? 26.636 15.520 -12.424 1.00 84.62 84 GLY A O 1
ATOM 670 N N . ALA A 1 85 ? 24.518 15.691 -11.688 1.00 80.69 85 ALA A N 1
ATOM 671 C CA . ALA A 1 85 ? 24.033 14.473 -12.331 1.00 80.69 85 ALA A CA 1
ATOM 672 C C . ALA A 1 85 ? 24.145 14.514 -13.867 1.00 80.69 85 ALA A C 1
ATOM 674 O O . ALA A 1 85 ? 24.395 13.475 -14.469 1.00 80.69 85 ALA A O 1
ATOM 675 N N . PHE A 1 86 ? 24.053 15.694 -14.499 1.00 80.25 86 PHE A N 1
ATOM 676 C CA . PHE A 1 86 ? 24.237 15.846 -15.954 1.00 80.25 86 PHE A CA 1
ATOM 677 C C . PHE A 1 86 ? 25.672 15.584 -16.427 1.00 80.25 86 PHE A C 1
ATOM 679 O O . PHE A 1 86 ? 25.881 15.295 -17.601 1.00 80.25 86 PHE A O 1
ATOM 686 N N . PHE A 1 87 ? 26.665 15.697 -15.541 1.00 83.50 87 PHE A N 1
ATOM 687 C CA . PHE A 1 87 ? 28.073 15.472 -15.882 1.00 83.50 87 PHE A CA 1
ATOM 688 C C . PHE A 1 87 ? 28.518 14.018 -15.672 1.00 83.50 87 PHE A C 1
ATOM 690 O O . PHE A 1 87 ? 29.691 13.707 -15.886 1.00 83.50 87 PHE A O 1
ATOM 697 N N . ILE A 1 88 ? 27.620 13.125 -15.238 1.00 77.62 88 ILE A N 1
ATOM 698 C CA . ILE A 1 88 ? 27.944 11.713 -15.027 1.00 77.62 88 ILE A CA 1
ATOM 699 C C . ILE A 1 88 ? 27.912 10.991 -16.385 1.00 77.62 88 ILE A C 1
ATOM 701 O O . ILE A 1 88 ? 26.863 10.972 -17.023 1.00 77.62 88 ILE A O 1
ATOM 705 N N . PRO A 1 89 ? 29.033 10.401 -16.845 1.00 78.00 89 PRO A N 1
ATOM 706 C CA . PRO A 1 89 ? 29.086 9.728 -18.137 1.00 78.00 89 PRO A CA 1
ATOM 707 C C . PRO A 1 89 ? 28.261 8.435 -18.140 1.00 78.00 89 PRO A C 1
ATOM 709 O O . PRO A 1 89 ? 28.282 7.663 -17.175 1.00 78.00 89 PRO A O 1
ATOM 712 N N . ASP A 1 90 ? 27.589 8.175 -19.261 1.00 72.12 90 ASP A N 1
ATOM 713 C CA . ASP A 1 90 ? 26.809 6.959 -19.472 1.00 72.12 90 ASP A CA 1
ATOM 714 C C . ASP A 1 90 ? 27.702 5.707 -19.463 1.00 72.12 90 ASP A C 1
ATOM 716 O O . ASP A 1 90 ? 28.766 5.660 -20.085 1.00 72.12 90 ASP A O 1
ATOM 720 N N . GLY A 1 91 ? 27.281 4.669 -18.733 1.00 74.00 91 GLY A N 1
ATOM 721 C CA . GLY A 1 91 ? 28.044 3.426 -18.597 1.00 74.00 91 GLY A CA 1
ATOM 722 C C . GLY A 1 91 ? 27.620 2.587 -17.392 1.00 74.00 91 GLY A C 1
ATOM 723 O O . GLY A 1 91 ? 26.433 2.397 -17.133 1.00 74.00 91 GLY A O 1
ATOM 724 N N . ILE A 1 92 ? 28.600 2.094 -16.624 1.00 75.12 92 ILE A N 1
ATOM 725 C CA . ILE A 1 92 ? 28.387 1.224 -15.448 1.00 75.12 92 ILE A CA 1
ATOM 726 C C . ILE A 1 92 ? 27.482 1.894 -14.397 1.00 75.12 92 ILE A C 1
ATOM 728 O O . ILE A 1 92 ? 26.690 1.212 -13.746 1.00 75.12 92 ILE A O 1
ATOM 732 N N . PHE A 1 93 ? 27.556 3.223 -14.261 1.00 78.81 93 PHE A N 1
ATOM 733 C CA . PHE A 1 93 ? 26.740 3.985 -13.315 1.00 78.81 93 PHE A CA 1
ATOM 734 C C . PHE A 1 93 ? 25.233 3.805 -13.557 1.00 78.81 93 PHE A C 1
ATOM 736 O O . PHE A 1 93 ? 24.506 3.506 -12.612 1.00 78.81 93 PHE A O 1
ATOM 743 N N . ASN A 1 94 ? 24.774 3.887 -14.812 1.00 71.88 94 ASN A N 1
ATOM 744 C CA . ASN A 1 94 ? 23.354 3.755 -15.160 1.00 71.88 94 ASN A CA 1
ATOM 745 C C . ASN A 1 94 ? 22.815 2.358 -14.837 1.00 71.88 94 ASN A C 1
ATOM 747 O O . ASN A 1 94 ? 21.730 2.225 -14.274 1.00 71.88 94 ASN A O 1
ATOM 751 N N . THR A 1 95 ? 23.598 1.314 -15.117 1.00 73.19 95 THR A N 1
ATOM 752 C CA . THR A 1 95 ? 23.226 -0.067 -14.790 1.00 73.19 95 THR A CA 1
ATOM 753 C C . THR A 1 95 ? 23.117 -0.275 -13.279 1.00 73.19 95 THR A C 1
ATOM 755 O O . THR A 1 95 ? 22.127 -0.828 -12.805 1.00 73.19 95 THR A O 1
ATOM 758 N N . VAL A 1 96 ? 24.094 0.197 -12.496 1.00 82.69 96 VAL A N 1
ATOM 759 C CA . VAL A 1 96 ? 24.058 0.088 -11.025 1.00 82.69 96 VAL A CA 1
ATOM 760 C C . VAL A 1 96 ? 22.879 0.871 -10.447 1.00 82.69 96 VAL A C 1
ATOM 762 O O . VAL A 1 96 ? 22.159 0.358 -9.587 1.00 82.69 96 VAL A O 1
ATOM 765 N N . TRP A 1 97 ? 22.646 2.088 -10.940 1.00 79.38 97 TRP A N 1
ATOM 766 C CA . TRP A 1 97 ? 21.548 2.934 -10.485 1.00 79.38 97 TRP A CA 1
ATOM 767 C C . TRP A 1 97 ? 20.175 2.356 -10.844 1.00 79.38 97 TRP A C 1
ATOM 769 O O . TRP A 1 97 ? 19.248 2.441 -10.042 1.00 79.38 97 TRP A O 1
ATOM 779 N N . TYR A 1 98 ? 20.055 1.686 -11.993 1.00 78.12 98 TYR A N 1
ATOM 780 C CA . TYR A 1 98 ? 18.856 0.939 -12.371 1.00 78.12 98 TYR A CA 1
ATOM 781 C C . TYR A 1 98 ? 18.537 -0.178 -11.366 1.00 78.12 98 TYR A C 1
ATOM 783 O O . TYR A 1 98 ? 17.423 -0.230 -10.843 1.00 78.12 98 TYR A O 1
ATOM 791 N N . TYR A 1 99 ? 19.511 -1.029 -11.018 1.00 80.31 99 TYR A N 1
ATOM 792 C CA . TYR A 1 99 ? 19.306 -2.077 -10.007 1.00 80.31 99 TYR A CA 1
ATOM 793 C C . TYR A 1 99 ? 18.987 -1.500 -8.626 1.00 80.31 99 TYR A C 1
ATOM 795 O O . TYR A 1 99 ? 18.076 -1.987 -7.954 1.00 80.31 99 TYR A O 1
ATOM 803 N N . PHE A 1 100 ? 19.683 -0.436 -8.221 1.00 85.50 100 PHE A N 1
ATOM 804 C CA . PHE A 1 100 ? 19.396 0.264 -6.970 1.00 85.50 100 PHE A CA 1
ATOM 805 C C . PHE A 1 100 ? 17.961 0.818 -6.947 1.00 85.50 100 PHE A C 1
ATOM 807 O O . PHE A 1 100 ? 17.234 0.615 -5.974 1.00 85.50 100 PHE A O 1
ATOM 814 N N . GLY A 1 101 ? 17.522 1.444 -8.042 1.00 82.06 101 GLY A N 1
ATOM 815 C CA . GLY A 1 101 ? 16.163 1.951 -8.214 1.00 82.06 101 GLY A CA 1
ATOM 816 C C . GLY A 1 101 ? 15.103 0.848 -8.196 1.00 82.06 101 GLY A C 1
ATOM 817 O O . GLY A 1 101 ? 14.064 1.020 -7.563 1.00 82.06 101 GLY A O 1
ATOM 818 N N . MET A 1 102 ? 15.368 -0.309 -8.811 1.00 81.06 102 MET A N 1
ATOM 819 C CA . MET A 1 102 ? 14.459 -1.461 -8.759 1.00 81.06 102 MET A CA 1
ATOM 820 C C . MET A 1 102 ? 14.291 -2.004 -7.337 1.00 81.06 102 MET A C 1
ATOM 822 O O . MET A 1 102 ? 13.163 -2.224 -6.894 1.00 81.06 102 MET A O 1
ATOM 826 N N . VAL A 1 103 ? 15.393 -2.180 -6.600 1.00 86.12 103 VAL A N 1
ATOM 827 C CA . VAL A 1 103 ? 15.348 -2.632 -5.200 1.00 86.12 103 VAL A CA 1
ATOM 828 C C . VAL A 1 103 ? 14.630 -1.599 -4.328 1.00 86.12 103 VAL A C 1
ATOM 830 O O . VAL A 1 103 ? 13.757 -1.957 -3.539 1.00 86.12 103 VAL A O 1
ATOM 833 N N . GLY A 1 104 ? 14.928 -0.310 -4.507 1.00 84.50 104 GLY A N 1
ATOM 834 C CA . GLY A 1 104 ? 14.231 0.773 -3.812 1.00 84.50 104 GLY A CA 1
ATOM 835 C C . GLY A 1 104 ? 12.730 0.801 -4.116 1.00 84.50 104 GLY A C 1
ATOM 836 O O . GLY A 1 104 ? 11.923 0.959 -3.202 1.00 84.50 104 GLY A O 1
ATOM 837 N N . SER A 1 105 ? 12.344 0.574 -5.374 1.00 81.44 105 SER A N 1
ATOM 838 C CA . SER A 1 105 ? 10.944 0.498 -5.801 1.00 81.44 105 SER A CA 1
ATOM 839 C C . SER A 1 105 ? 10.206 -0.667 -5.141 1.00 81.44 105 SER A C 1
ATOM 841 O O . SER A 1 105 ? 9.082 -0.470 -4.683 1.00 81.44 105 SER A O 1
ATOM 843 N N . PHE A 1 106 ? 10.844 -1.836 -5.005 1.00 85.06 106 PHE A N 1
ATOM 844 C CA . PHE A 1 106 ? 10.266 -2.979 -4.294 1.00 85.06 106 PHE A CA 1
ATOM 845 C C . PHE A 1 106 ? 9.873 -2.609 -2.855 1.00 85.06 106 PHE A C 1
ATOM 847 O O . PHE A 1 106 ? 8.720 -2.792 -2.458 1.00 85.06 106 PHE A O 1
ATOM 854 N N . PHE A 1 107 ? 10.804 -2.038 -2.082 1.00 87.94 107 PHE A N 1
ATOM 855 C CA . PHE A 1 107 ? 10.527 -1.627 -0.701 1.00 87.94 107 PHE A CA 1
ATOM 856 C C . PHE A 1 107 ? 9.503 -0.497 -0.628 1.00 87.94 107 PHE A C 1
ATOM 858 O O . PHE A 1 1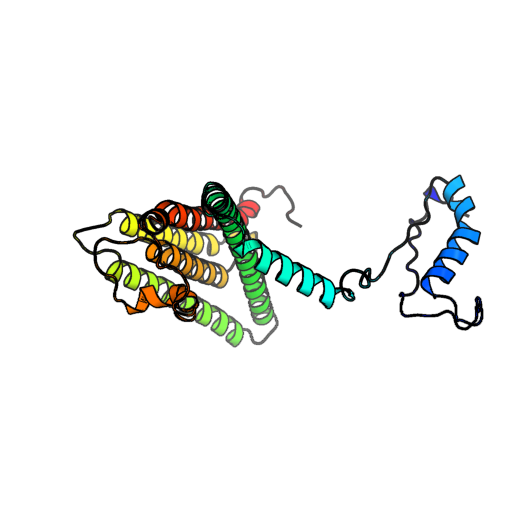07 ? 8.631 -0.515 0.238 1.00 87.94 107 PHE A O 1
ATOM 865 N N . PHE A 1 108 ? 9.577 0.464 -1.548 1.00 86.75 108 PHE A N 1
ATOM 866 C CA . PHE A 1 108 ? 8.640 1.578 -1.593 1.00 86.75 108 PHE A CA 1
ATOM 867 C C . PHE A 1 108 ? 7.200 1.109 -1.839 1.00 86.75 108 PHE A C 1
ATOM 869 O O . PHE A 1 108 ? 6.300 1.547 -1.128 1.00 86.75 108 PHE A O 1
ATOM 876 N N . ILE A 1 109 ? 6.980 0.178 -2.777 1.00 84.50 109 ILE A N 1
ATOM 877 C CA . ILE A 1 109 ? 5.651 -0.398 -3.046 1.00 84.50 109 ILE A CA 1
ATOM 878 C C . ILE A 1 109 ? 5.138 -1.168 -1.824 1.00 84.50 109 ILE A C 1
ATOM 880 O O . ILE A 1 109 ? 3.972 -1.024 -1.460 1.00 84.50 109 ILE A O 1
ATOM 884 N N . VAL A 1 110 ? 5.992 -1.949 -1.153 1.00 87.12 110 VAL A N 1
ATOM 885 C CA . VAL A 1 110 ? 5.598 -2.688 0.061 1.00 87.12 110 VAL A CA 1
ATOM 886 C C . VAL A 1 110 ? 5.194 -1.731 1.184 1.00 87.12 110 VAL A C 1
ATOM 888 O O . VAL A 1 110 ? 4.130 -1.901 1.776 1.00 87.12 110 VAL A O 1
ATOM 891 N N . VAL A 1 111 ? 5.996 -0.696 1.452 1.00 87.81 111 VAL A N 1
ATOM 892 C CA . VAL A 1 111 ? 5.667 0.326 2.459 1.00 87.81 111 VAL A CA 1
ATOM 893 C C . VAL A 1 111 ? 4.382 1.062 2.082 1.00 87.81 111 VAL A C 1
ATOM 895 O O . VAL A 1 111 ? 3.524 1.262 2.938 1.00 87.81 111 VAL A O 1
ATOM 898 N N . GLN A 1 112 ? 4.213 1.421 0.808 1.00 89.81 112 GLN A N 1
ATOM 899 C CA . GLN A 1 112 ? 2.996 2.065 0.323 1.00 89.81 112 GLN A CA 1
ATOM 900 C C . GLN A 1 112 ? 1.765 1.180 0.545 1.00 89.81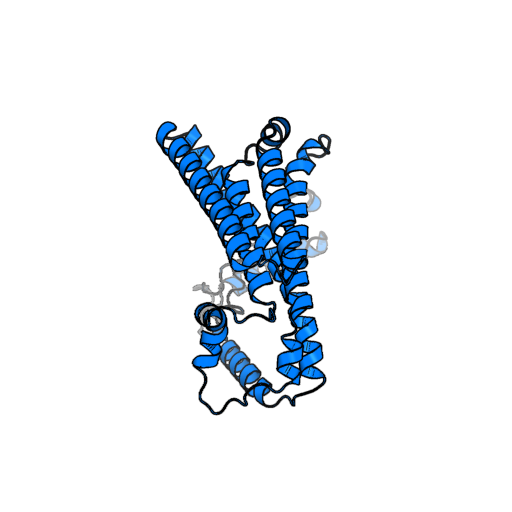 112 GLN A C 1
ATOM 902 O O . GLN A 1 112 ? 0.741 1.692 0.995 1.00 89.81 112 GLN A O 1
ATOM 907 N N . LEU A 1 113 ? 1.855 -0.128 0.283 1.00 87.31 113 LEU A N 1
ATOM 908 C CA . LEU A 1 113 ? 0.748 -1.048 0.531 1.00 87.31 113 LEU A CA 1
ATOM 909 C C . LEU A 1 113 ? 0.437 -1.163 2.030 1.00 87.31 113 LEU A C 1
ATOM 911 O O . LEU A 1 113 ? -0.731 -1.119 2.399 1.00 87.31 113 LEU A O 1
ATOM 915 N N . ILE A 1 114 ? 1.451 -1.257 2.897 1.00 88.38 114 ILE A N 1
ATOM 916 C CA . ILE A 1 114 ? 1.249 -1.317 4.357 1.00 88.38 114 ILE A CA 1
ATOM 917 C C . ILE A 1 114 ? 0.542 -0.051 4.858 1.00 88.38 114 ILE A C 1
ATOM 919 O O . ILE A 1 114 ? -0.440 -0.145 5.590 1.00 88.38 114 ILE A O 1
ATOM 923 N N . LEU A 1 115 ? 0.990 1.129 4.421 1.00 90.12 115 LEU A N 1
ATOM 924 C CA . LEU A 1 115 ? 0.339 2.396 4.770 1.00 90.12 115 LEU A CA 1
ATOM 925 C C . LEU A 1 115 ? -1.095 2.470 4.235 1.00 90.12 115 LEU A C 1
ATOM 927 O O . LEU A 1 115 ? -1.976 3.018 4.892 1.00 90.12 115 LEU A O 1
ATOM 931 N N . LEU A 1 116 ? -1.340 1.913 3.049 1.00 89.31 116 LEU A N 1
ATOM 932 C CA . LEU A 1 116 ? -2.667 1.869 2.446 1.00 89.31 116 LEU A CA 1
ATOM 933 C C . LEU A 1 116 ? -3.609 0.933 3.215 1.00 89.31 116 LEU A C 1
ATOM 935 O O . LEU A 1 116 ? -4.775 1.273 3.413 1.00 89.31 116 LEU A O 1
ATOM 939 N N . VAL A 1 117 ? -3.106 -0.212 3.681 1.00 87.50 117 VAL A N 1
ATOM 940 C CA . VAL A 1 117 ? -3.829 -1.158 4.544 1.00 87.50 117 VAL A CA 1
ATOM 941 C C . VAL A 1 117 ? -4.189 -0.505 5.879 1.00 87.50 117 VAL A C 1
ATOM 943 O O . VAL A 1 117 ? -5.348 -0.588 6.286 1.00 87.50 117 VAL A O 1
ATOM 946 N N . ASP A 1 118 ? -3.237 0.175 6.522 1.00 89.19 118 ASP A N 1
ATOM 947 C CA . ASP A 1 118 ? -3.453 0.884 7.792 1.00 89.19 118 ASP A CA 1
ATOM 948 C C . ASP A 1 118 ? -4.474 2.020 7.641 1.00 89.19 118 ASP A C 1
ATOM 950 O O . ASP A 1 118 ? -5.445 2.114 8.393 1.00 89.19 118 ASP A O 1
ATOM 954 N N . PHE A 1 119 ? -4.343 2.819 6.579 1.00 90.88 119 PHE A N 1
ATOM 955 C CA . PHE A 1 119 ? -5.327 3.842 6.242 1.00 90.88 119 PHE A CA 1
ATOM 956 C C . PHE A 1 119 ? -6.725 3.248 6.023 1.00 90.88 119 PHE A C 1
ATOM 958 O O . PHE A 1 119 ? -7.715 3.794 6.510 1.00 90.88 119 PHE A O 1
ATOM 965 N N . ALA A 1 120 ? -6.824 2.119 5.319 1.00 90.19 120 ALA A N 1
ATOM 966 C CA . ALA A 1 120 ? -8.101 1.468 5.055 1.00 90.19 120 ALA A CA 1
ATOM 967 C C . ALA A 1 120 ? -8.731 0.875 6.332 1.00 90.19 120 ALA A C 1
ATOM 969 O O . ALA A 1 120 ? -9.947 0.987 6.508 1.00 90.19 120 ALA A O 1
ATOM 970 N N . HIS A 1 121 ? -7.927 0.315 7.246 1.00 87.62 121 HIS A N 1
ATOM 971 C CA . HIS A 1 121 ? -8.381 -0.085 8.585 1.00 87.62 121 HIS A CA 1
ATOM 972 C C . HIS A 1 121 ? -8.893 1.119 9.382 1.00 87.62 121 HIS A C 1
ATOM 974 O O . HIS A 1 121 ? -10.005 1.075 9.910 1.00 87.62 121 HIS A O 1
ATOM 980 N N . SER A 1 122 ? -8.115 2.203 9.428 1.00 90.69 122 SER A N 1
ATOM 981 C CA . SER A 1 122 ? -8.463 3.435 10.142 1.00 90.69 122 SER A CA 1
ATOM 982 C C . SER A 1 122 ? -9.755 4.064 9.605 1.00 90.69 122 SER A C 1
ATOM 984 O O . SER A 1 122 ? -10.633 4.464 10.377 1.00 90.69 122 SER A O 1
ATOM 986 N N . TRP A 1 123 ? -9.929 4.088 8.279 1.00 90.69 123 TRP A N 1
ATOM 987 C CA . TRP A 1 123 ? -11.166 4.545 7.647 1.00 90.69 123 TRP A CA 1
ATOM 988 C C . TRP A 1 123 ? -12.342 3.659 8.067 1.00 90.69 123 TRP A C 1
ATOM 990 O O . TRP A 1 123 ? -13.346 4.178 8.566 1.00 90.69 123 TRP A O 1
ATOM 1000 N N . ASN A 1 124 ? -12.212 2.337 7.926 1.00 91.19 124 ASN A N 1
ATOM 1001 C CA . ASN A 1 124 ? -13.269 1.397 8.292 1.00 91.19 124 ASN A CA 1
ATOM 1002 C C . ASN A 1 124 ? -13.689 1.568 9.761 1.00 91.19 124 ASN A C 1
ATOM 1004 O O . ASN A 1 124 ? -14.874 1.745 10.027 1.00 91.19 124 ASN A O 1
ATOM 1008 N N . GLN A 1 125 ? -12.735 1.639 10.697 1.00 90.19 125 GLN A N 1
ATOM 1009 C CA . GLN A 1 125 ? -13.016 1.904 12.114 1.00 90.19 125 GLN A CA 1
ATOM 1010 C C . GLN A 1 125 ? -13.744 3.232 12.323 1.00 90.19 125 GLN A C 1
ATOM 1012 O O . GLN A 1 125 ? -14.750 3.277 13.023 1.00 90.19 125 GLN A O 1
ATOM 1017 N N . SER A 1 126 ? -13.276 4.317 11.699 1.00 90.12 126 SER A N 1
ATOM 1018 C CA . SER A 1 126 ? -13.892 5.637 11.869 1.00 90.12 126 SER A CA 1
ATOM 1019 C C . SER A 1 126 ? -15.358 5.658 11.429 1.00 90.12 126 SER A C 1
ATOM 1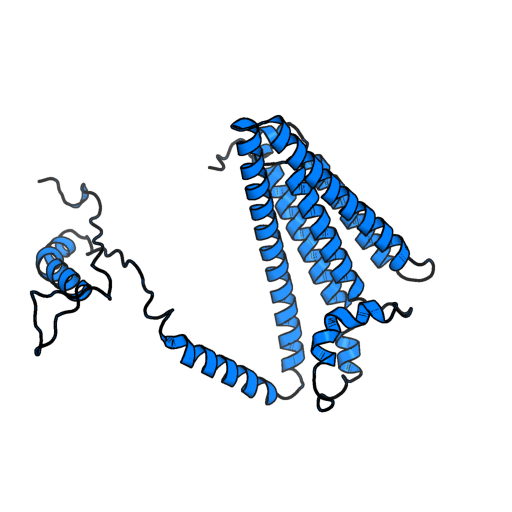021 O O . SER A 1 126 ? -16.183 6.328 12.051 1.00 90.12 126 SER A O 1
ATOM 1023 N N . TRP A 1 127 ? -15.692 4.951 10.349 1.00 90.38 127 TRP A N 1
ATOM 1024 C CA . TRP A 1 127 ? -17.062 4.893 9.836 1.00 90.38 127 TRP A CA 1
ATOM 1025 C C . TRP A 1 127 ? -17.929 3.893 10.597 1.00 90.38 127 TRP A C 1
ATOM 1027 O O . TRP A 1 127 ? -19.093 4.200 10.844 1.00 90.38 127 TRP A O 1
ATOM 1037 N N . LEU A 1 128 ? -17.371 2.752 11.009 1.00 88.38 128 LEU A N 1
ATOM 1038 C CA . LEU A 1 128 ? -18.069 1.774 11.845 1.00 88.38 128 LEU A CA 1
ATOM 1039 C C . LEU A 1 128 ? -18.434 2.362 13.211 1.00 88.38 128 LEU A C 1
ATOM 1041 O O . LEU A 1 128 ? -19.598 2.299 13.591 1.00 88.38 128 LEU A O 1
ATOM 1045 N N . LEU A 1 129 ? -17.507 3.050 13.885 1.00 88.19 129 LEU A N 1
ATOM 1046 C CA . LEU A 1 129 ? -17.786 3.717 15.165 1.00 88.19 129 LEU A CA 1
ATOM 1047 C C . LEU A 1 129 ? -18.910 4.758 15.030 1.00 88.19 129 LEU A C 1
ATOM 1049 O O . LEU A 1 129 ? -19.836 4.804 15.835 1.00 88.19 129 LEU A O 1
ATOM 1053 N N . LYS A 1 130 ? -18.903 5.549 13.948 1.00 89.44 130 LYS A N 1
ATOM 1054 C CA . LYS A 1 130 ? -19.993 6.499 13.651 1.00 89.44 130 LYS A CA 1
ATOM 1055 C C . LYS A 1 130 ? -21.319 5.813 13.315 1.00 89.44 130 LYS A C 1
ATOM 1057 O O . LYS A 1 130 ? -22.373 6.427 13.493 1.00 89.44 130 LYS A O 1
ATOM 1062 N N . ALA A 1 131 ? -21.284 4.583 12.806 1.00 87.44 131 ALA A N 1
ATOM 1063 C CA . ALA A 1 131 ? -22.474 3.786 12.535 1.00 87.44 131 ALA A CA 1
ATOM 1064 C C . ALA A 1 131 ? -23.066 3.167 13.809 1.00 87.44 131 ALA A C 1
ATOM 1066 O O . ALA A 1 131 ? -24.284 3.013 13.890 1.00 87.44 131 ALA A O 1
ATOM 1067 N N . GLU A 1 132 ? -22.235 2.846 14.800 1.00 86.06 132 GLU A N 1
ATOM 1068 C CA . GLU A 1 132 ? -22.671 2.321 16.098 1.00 86.06 132 GLU A CA 1
ATOM 1069 C C . GLU A 1 132 ? -23.191 3.426 17.029 1.00 86.06 132 GLU A C 1
ATOM 1071 O O . GLU A 1 132 ? -24.248 3.265 17.638 1.00 86.06 132 GLU A O 1
ATOM 1076 N N . GLU A 1 133 ? -22.503 4.570 17.099 1.00 86.88 133 GLU A N 1
ATOM 1077 C CA . GLU A 1 133 ? -22.832 5.663 18.032 1.00 86.88 133 GLU A CA 1
ATOM 1078 C C . GLU A 1 133 ? -23.766 6.736 17.435 1.00 86.88 133 GLU A C 1
ATOM 1080 O O . GLU A 1 133 ? -24.423 7.480 18.165 1.00 86.88 133 GLU A O 1
ATOM 1085 N N . GLY A 1 134 ? -23.808 6.861 16.105 1.00 80.31 134 GLY A N 1
ATOM 1086 C CA . GLY A 1 134 ? -24.515 7.929 15.393 1.00 80.31 134 GLY A CA 1
ATOM 1087 C C . GLY A 1 134 ? -25.830 7.500 14.732 1.00 80.31 134 GLY A C 1
ATOM 1088 O O . GLY A 1 134 ? -26.523 6.581 15.160 1.00 80.31 134 GLY A O 1
ATOM 1089 N N . ASN A 1 135 ? -26.198 8.183 13.637 1.00 80.06 135 ASN A N 1
ATOM 1090 C CA . ASN A 1 135 ? -27.316 7.763 12.785 1.00 80.06 135 ASN A CA 1
ATOM 1091 C C . ASN A 1 135 ? -26.941 6.481 12.027 1.00 80.06 135 ASN A C 1
ATOM 1093 O O . ASN A 1 135 ? -26.409 6.534 10.912 1.00 80.06 135 ASN A O 1
ATOM 1097 N N . SER A 1 136 ? -27.237 5.343 12.651 1.00 79.00 136 SER A N 1
ATOM 1098 C CA . SER A 1 136 ? -26.786 4.025 12.214 1.00 79.00 136 SER A CA 1
ATOM 1099 C C . SER A 1 136 ? -27.129 3.723 10.756 1.00 79.00 136 SER A C 1
ATOM 1101 O O . SER A 1 136 ? -26.258 3.335 9.980 1.00 79.00 136 SER A O 1
ATOM 1103 N N . LYS A 1 137 ? -28.361 3.998 10.317 1.00 86.38 137 LYS A N 1
ATOM 1104 C CA . LYS A 1 137 ? -28.817 3.638 8.961 1.00 86.38 137 LYS A CA 1
ATOM 1105 C C . LYS A 1 137 ? -28.028 4.335 7.851 1.00 86.38 137 LYS A C 1
ATOM 1107 O O . LYS A 1 137 ? -27.747 3.707 6.834 1.00 86.38 137 LYS A O 1
ATOM 1112 N N . PHE A 1 138 ? -27.671 5.609 8.029 1.00 90.06 138 PHE A N 1
ATOM 1113 C CA . PHE A 1 138 ? -26.937 6.361 7.007 1.00 90.06 138 PHE A CA 1
ATOM 1114 C C . PHE A 1 138 ? -25.493 5.873 6.874 1.00 90.06 138 PHE A C 1
ATOM 1116 O O . PHE A 1 138 ? -25.034 5.631 5.761 1.00 90.06 138 PHE A O 1
ATOM 1123 N N . TRP A 1 139 ? -24.787 5.688 7.992 1.00 88.88 139 TRP A N 1
ATOM 1124 C CA . TRP A 1 139 ? -23.386 5.264 7.966 1.00 88.88 139 TRP A CA 1
ATOM 1125 C C . TRP A 1 139 ? -23.223 3.813 7.508 1.00 88.88 139 TRP A C 1
ATOM 1127 O O . TRP A 1 139 ? -22.339 3.545 6.695 1.00 88.88 139 TRP A O 1
ATOM 1137 N N . TYR A 1 140 ? -24.120 2.903 7.909 1.00 87.81 140 TYR A N 1
ATOM 1138 C CA . TYR A 1 140 ? -24.151 1.544 7.354 1.00 87.81 140 TYR A CA 1
ATOM 1139 C C . TYR A 1 140 ? -24.443 1.547 5.846 1.00 87.81 140 TYR A C 1
ATOM 1141 O O . TYR A 1 140 ? -23.765 0.851 5.088 1.00 87.81 140 TYR A O 1
ATOM 1149 N N . ALA A 1 141 ? -25.400 2.363 5.384 1.00 91.56 141 ALA A N 1
ATOM 1150 C CA . ALA A 1 141 ? -25.686 2.497 3.956 1.00 91.56 141 ALA A CA 1
ATOM 1151 C C . ALA A 1 141 ? -24.489 3.074 3.180 1.00 91.56 141 ALA A C 1
ATOM 1153 O O . ALA A 1 141 ? -24.165 2.578 2.100 1.00 91.56 141 ALA A O 1
ATOM 1154 N N . ALA A 1 142 ? -23.800 4.077 3.731 1.00 91.56 142 ALA A N 1
ATOM 1155 C CA . ALA A 1 142 ? -22.601 4.657 3.132 1.00 91.56 142 ALA A CA 1
ATOM 1156 C C . ALA A 1 142 ? -21.464 3.629 3.037 1.00 91.56 142 ALA A C 1
ATOM 1158 O O . ALA A 1 142 ? -20.867 3.480 1.971 1.00 91.56 142 ALA A O 1
ATOM 1159 N N . LEU A 1 143 ? -21.210 2.872 4.110 1.00 91.19 143 LEU A N 1
ATOM 1160 C CA . LEU A 1 143 ? -20.188 1.825 4.144 1.00 91.19 143 LEU A CA 1
ATOM 1161 C C . LEU A 1 143 ? -20.448 0.753 3.073 1.00 91.19 143 LEU A C 1
ATOM 1163 O O . LEU A 1 143 ? -19.549 0.414 2.299 1.00 91.19 143 LEU A O 1
ATOM 1167 N N . LEU A 1 144 ? -21.693 0.276 2.972 1.00 91.25 144 LEU A N 1
ATOM 1168 C CA . LEU A 1 144 ? -22.097 -0.721 1.977 1.00 91.25 144 LEU A CA 1
ATOM 1169 C C . LEU A 1 144 ? -21.989 -0.172 0.551 1.00 91.25 144 LEU A C 1
ATOM 1171 O O . LEU A 1 144 ? -21.469 -0.853 -0.332 1.00 91.25 144 LEU A O 1
ATOM 1175 N N . THR A 1 145 ? -22.417 1.072 0.331 1.00 93.88 145 THR A N 1
ATOM 1176 C CA . THR A 1 145 ? -22.369 1.715 -0.990 1.00 93.88 145 THR A CA 1
ATOM 1177 C C . THR A 1 145 ? -20.930 1.880 -1.480 1.00 93.88 145 THR A C 1
ATOM 1179 O O . THR A 1 145 ? -20.625 1.492 -2.606 1.00 93.88 145 THR A O 1
ATOM 1182 N N . PHE A 1 146 ? -20.023 2.394 -0.643 1.00 93.75 146 PHE A N 1
ATOM 1183 C CA . PHE A 1 146 ? -18.609 2.548 -1.015 1.00 93.75 146 PHE A CA 1
ATOM 1184 C C . PHE A 1 146 ? -17.939 1.200 -1.293 1.00 93.75 146 PHE A C 1
ATOM 1186 O O . PHE A 1 146 ? -17.247 1.047 -2.299 1.00 93.75 146 PHE A O 1
ATOM 1193 N N . THR A 1 147 ? -18.213 0.203 -0.453 1.00 94.06 147 THR A N 1
ATOM 1194 C CA . THR A 1 147 ? -17.714 -1.165 -0.643 1.00 94.06 147 THR A CA 1
ATOM 1195 C C . THR A 1 147 ? -18.190 -1.761 -1.973 1.00 94.06 147 THR A C 1
ATOM 1197 O O . THR A 1 147 ? -17.399 -2.334 -2.723 1.00 94.06 147 THR A O 1
ATOM 1200 N N . ALA A 1 148 ? -19.475 -1.594 -2.302 1.00 95.31 148 ALA A N 1
ATOM 1201 C CA . ALA A 1 148 ? -20.050 -2.077 -3.555 1.00 95.31 148 ALA A CA 1
ATOM 1202 C C . ALA A 1 148 ? -19.427 -1.388 -4.779 1.00 95.31 148 ALA A C 1
ATOM 1204 O O . ALA A 1 148 ? -19.099 -2.059 -5.758 1.00 95.31 148 ALA A O 1
ATOM 1205 N N . ILE A 1 149 ? -19.209 -0.069 -4.713 1.00 96.19 149 ILE A N 1
ATOM 1206 C CA . ILE A 1 149 ? -18.556 0.696 -5.785 1.00 96.19 149 ILE A CA 1
ATOM 1207 C C . ILE A 1 149 ? -17.128 0.194 -6.019 1.00 96.19 149 ILE A C 1
ATOM 1209 O O . ILE A 1 149 ? -16.749 -0.041 -7.166 1.00 96.19 149 ILE A O 1
ATOM 1213 N N . PHE A 1 150 ? -16.336 -0.009 -4.962 1.00 94.94 150 PHE A N 1
ATOM 1214 C CA . PHE A 1 150 ? -14.955 -0.472 -5.113 1.00 94.94 150 PHE A CA 1
ATOM 1215 C C . PHE A 1 150 ? -14.864 -1.876 -5.712 1.00 94.94 150 PHE A C 1
ATOM 1217 O O . PHE A 1 150 ? -14.053 -2.087 -6.615 1.00 94.94 150 PHE A O 1
ATOM 1224 N N . TYR A 1 151 ? -15.731 -2.809 -5.310 1.00 94.88 151 TYR A N 1
ATOM 1225 C CA . TYR A 1 151 ? -15.777 -4.122 -5.961 1.00 94.88 151 TYR A CA 1
ATOM 1226 C C . TYR A 1 151 ? -16.265 -4.059 -7.406 1.00 94.88 151 TYR A C 1
ATOM 1228 O O . TYR A 1 151 ? -15.705 -4.749 -8.258 1.00 94.88 151 TYR A O 1
ATOM 1236 N N . ALA A 1 152 ? -17.262 -3.224 -7.712 1.00 95.56 152 ALA A N 1
ATOM 1237 C CA . ALA A 1 152 ? -17.731 -3.046 -9.084 1.00 95.56 152 ALA A CA 1
ATOM 1238 C C . ALA A 1 152 ? -16.617 -2.494 -9.989 1.00 95.56 152 ALA A C 1
ATOM 1240 O O . ALA A 1 152 ? -16.431 -2.980 -11.107 1.00 95.56 152 ALA A O 1
ATOM 1241 N N . LEU A 1 153 ? -15.836 -1.528 -9.495 1.00 93.44 153 LEU A N 1
ATOM 1242 C CA . LEU A 1 153 ? -14.671 -0.990 -10.199 1.00 93.44 153 LEU A CA 1
ATOM 1243 C C . LEU A 1 153 ? -13.565 -2.037 -10.360 1.00 93.44 153 LEU A C 1
ATOM 1245 O O . LEU A 1 153 ? -13.033 -2.179 -11.459 1.00 93.44 153 LEU A O 1
ATOM 1249 N N . ALA A 1 154 ? -13.252 -2.802 -9.312 1.00 92.25 154 ALA A N 1
ATOM 1250 C CA . ALA A 1 154 ? -12.245 -3.860 -9.378 1.00 92.25 154 ALA A CA 1
ATOM 1251 C C . ALA A 1 154 ? -12.636 -4.953 -10.389 1.00 92.25 154 ALA A C 1
ATOM 1253 O O . ALA A 1 154 ? -11.819 -5.346 -11.218 1.00 92.25 154 ALA A O 1
ATOM 1254 N N . PHE A 1 155 ? -13.897 -5.393 -10.389 1.00 93.00 155 PHE A N 1
ATOM 1255 C CA . PHE A 1 155 ? -14.402 -6.365 -11.362 1.00 93.00 155 PHE A CA 1
ATOM 1256 C C . PHE A 1 155 ? -14.390 -5.810 -12.792 1.00 93.00 155 PHE A C 1
ATOM 1258 O O . PHE A 1 155 ? -13.936 -6.481 -13.718 1.00 93.00 155 PHE A O 1
ATOM 1265 N N . SER A 1 156 ? -14.827 -4.562 -12.975 1.00 90.75 156 SER A N 1
ATOM 1266 C CA . SER A 1 156 ? -14.787 -3.895 -14.282 1.00 90.75 156 SER A CA 1
ATOM 1267 C C . SER A 1 156 ? -13.354 -3.788 -14.812 1.00 90.75 156 SER A C 1
ATOM 1269 O O . SER A 1 156 ? -13.120 -4.038 -15.992 1.00 90.75 156 SER A O 1
ATOM 1271 N N . ALA A 1 157 ? -12.384 -3.485 -13.941 1.00 87.56 157 ALA A N 1
ATOM 1272 C CA . ALA A 1 157 ? -10.968 -3.452 -14.292 1.00 87.56 157 ALA A CA 1
ATOM 1273 C C . ALA A 1 157 ? -10.473 -4.823 -14.779 1.00 87.56 157 ALA A C 1
ATOM 1275 O O . ALA A 1 157 ? -9.840 -4.895 -15.828 1.00 87.56 157 ALA A O 1
ATOM 1276 N N . VAL A 1 158 ? -10.839 -5.916 -14.099 1.00 90.50 158 VAL A N 1
ATOM 1277 C CA . VAL A 1 158 ? -10.506 -7.287 -14.534 1.00 90.50 158 VAL A CA 1
ATOM 1278 C C . VAL A 1 158 ? -11.050 -7.576 -15.935 1.00 90.50 158 VAL A C 1
ATOM 1280 O O . VAL A 1 158 ? -10.309 -8.070 -16.785 1.00 90.50 158 VAL A O 1
ATOM 1283 N N . VAL A 1 159 ? -12.316 -7.236 -16.206 1.00 90.75 159 VAL A N 1
ATOM 1284 C CA . VAL A 1 159 ? -12.930 -7.430 -17.533 1.00 90.75 159 VAL A CA 1
ATOM 1285 C C . VAL A 1 159 ? -12.174 -6.641 -18.603 1.00 90.75 159 VAL A C 1
ATOM 1287 O O . VAL A 1 159 ? -11.816 -7.200 -19.640 1.00 90.75 159 VAL A O 1
ATOM 1290 N N . VAL A 1 160 ? -11.874 -5.366 -18.337 1.00 86.69 160 VAL A N 1
ATOM 1291 C CA . VAL A 1 160 ? -11.075 -4.524 -19.240 1.00 86.69 160 VAL A CA 1
ATOM 1292 C C . VAL A 1 160 ? -9.700 -5.148 -19.479 1.00 86.69 160 VAL A C 1
ATOM 1294 O O . VAL A 1 160 ? -9.257 -5.216 -20.625 1.00 86.69 160 VAL A O 1
ATOM 1297 N N . PHE A 1 161 ? -9.040 -5.672 -18.444 1.00 85.44 161 PHE A N 1
ATOM 1298 C CA . PHE A 1 161 ? -7.720 -6.277 -18.601 1.00 85.44 161 PHE A CA 1
ATOM 1299 C C . PHE A 1 161 ? -7.749 -7.530 -19.474 1.00 85.44 161 PHE A C 1
ATOM 1301 O O . PHE A 1 161 ? -6.882 -7.680 -20.335 1.00 85.44 161 PHE A O 1
ATOM 1308 N N . TYR A 1 162 ? -8.758 -8.391 -19.322 1.00 86.00 162 TYR A N 1
ATOM 1309 C CA . TYR A 1 162 ? -8.932 -9.538 -20.213 1.00 86.00 162 TYR A CA 1
ATOM 1310 C C . TYR A 1 162 ? -9.173 -9.094 -21.665 1.00 86.00 162 TYR A C 1
ATOM 1312 O O . TYR A 1 162 ? -8.525 -9.605 -22.578 1.00 86.00 162 TYR A O 1
ATOM 1320 N N . VAL A 1 163 ? -10.029 -8.099 -21.905 1.00 83.75 163 VAL A N 1
ATOM 1321 C CA . VAL A 1 163 ? -10.323 -7.627 -23.272 1.00 83.75 163 VAL A CA 1
ATOM 1322 C C . VAL A 1 163 ? -9.094 -7.010 -23.952 1.00 83.75 163 VAL A C 1
ATOM 1324 O O . VAL A 1 163 ? -8.838 -7.283 -25.126 1.00 83.75 163 VAL A O 1
ATOM 1327 N N . TYR A 1 164 ? -8.321 -6.189 -23.236 1.00 77.12 164 TYR A N 1
ATOM 1328 C CA . TYR A 1 164 ? -7.211 -5.435 -23.825 1.00 77.12 164 TYR A CA 1
ATOM 1329 C C . TYR A 1 164 ? -5.877 -6.191 -23.837 1.00 77.12 164 TYR A C 1
ATOM 1331 O O . TYR A 1 164 ? -5.158 -6.105 -24.834 1.00 77.12 164 TYR A O 1
ATOM 1339 N N . TYR A 1 165 ? -5.550 -6.934 -22.773 1.00 74.38 165 TYR A N 1
ATOM 1340 C CA . TYR A 1 165 ? -4.234 -7.566 -22.600 1.00 74.38 165 TYR A CA 1
ATOM 1341 C C . TYR A 1 165 ? -4.214 -9.078 -22.884 1.00 74.38 165 TYR A C 1
ATOM 1343 O O . TYR A 1 165 ? -3.135 -9.663 -22.874 1.00 74.38 165 TYR A O 1
ATOM 1351 N N . THR A 1 166 ? -5.356 -9.736 -23.157 1.00 75.19 166 THR A N 1
ATOM 1352 C CA . THR A 1 166 ? -5.407 -11.202 -23.376 1.00 75.19 166 THR A CA 1
ATOM 1353 C C . THR A 1 166 ? -5.901 -11.612 -24.771 1.00 75.19 166 THR A C 1
ATOM 1355 O O . THR A 1 166 ? -6.806 -12.431 -24.930 1.00 75.19 166 THR A O 1
ATOM 1358 N N . LYS A 1 167 ? -5.278 -11.061 -25.819 1.00 70.94 167 LYS A N 1
ATOM 1359 C CA . LYS A 1 167 ? -5.537 -11.466 -27.214 1.00 70.94 167 LYS A CA 1
ATOM 1360 C C . LYS A 1 167 ? -5.101 -12.930 -27.475 1.00 70.94 167 LYS A C 1
ATOM 1362 O O . LYS A 1 167 ? -4.295 -13.473 -26.718 1.00 70.94 167 LYS A O 1
ATOM 1367 N N . PRO A 1 168 ? -5.678 -13.616 -28.483 1.00 57.88 168 PRO A N 1
ATOM 1368 C CA . PRO A 1 168 ? -5.504 -15.062 -28.669 1.00 57.88 168 PRO A CA 1
ATOM 1369 C C . PRO A 1 168 ? -4.079 -15.506 -29.034 1.00 57.88 168 PRO A C 1
ATOM 1371 O O . PRO A 1 168 ? -3.689 -16.581 -28.589 1.00 57.88 168 PRO A O 1
ATOM 1374 N N . ASP A 1 169 ? -3.304 -14.683 -29.747 1.00 56.12 169 ASP A N 1
ATOM 1375 C CA . ASP A 1 169 ? -2.043 -15.130 -30.364 1.00 56.12 169 ASP A CA 1
ATOM 1376 C C . ASP A 1 169 ? -0.758 -14.775 -29.600 1.00 56.12 169 ASP A C 1
ATOM 1378 O O . ASP A 1 169 ? 0.305 -15.224 -30.004 1.00 56.12 169 ASP A O 1
ATOM 1382 N N . ASP A 1 170 ? -0.813 -14.038 -28.484 1.00 52.03 170 ASP A N 1
ATOM 1383 C CA . ASP A 1 170 ? 0.388 -13.756 -27.683 1.00 52.03 170 ASP A CA 1
ATOM 1384 C C . ASP A 1 170 ? 0.060 -13.461 -26.207 1.00 52.03 170 ASP A C 1
ATOM 1386 O O . ASP A 1 170 ? -0.910 -12.772 -25.887 1.00 52.03 170 ASP A O 1
ATOM 1390 N N . CYS A 1 171 ? 0.921 -13.967 -25.318 1.00 64.12 171 CYS A N 1
ATOM 1391 C CA . CYS A 1 171 ? 0.984 -13.763 -23.860 1.00 64.12 171 CYS A CA 1
ATOM 1392 C C . CYS A 1 171 ? 0.052 -14.612 -22.967 1.00 64.12 171 CYS A C 1
ATOM 1394 O O . CYS A 1 171 ? -0.976 -14.168 -22.447 1.00 64.12 171 CYS A O 1
ATOM 1396 N N . THR A 1 172 ? 0.513 -15.826 -22.649 1.00 76.38 172 THR A N 1
ATOM 1397 C CA . THR A 1 172 ? 0.072 -16.611 -21.477 1.00 76.38 172 THR A CA 1
ATOM 1398 C C . THR A 1 172 ? 0.361 -15.902 -20.147 1.00 76.38 172 THR A C 1
ATOM 1400 O O . THR A 1 172 ? -0.402 -16.053 -19.197 1.00 76.38 172 THR A O 1
ATOM 1403 N N . GLU A 1 173 ? 1.407 -15.080 -20.076 1.00 78.00 173 GLU A N 1
ATOM 1404 C CA . GLU A 1 173 ? 1.859 -14.415 -18.844 1.00 78.00 173 GLU A CA 1
ATOM 1405 C C . GLU A 1 173 ? 0.842 -13.401 -18.305 1.00 78.00 173 GLU A C 1
ATOM 1407 O O . GLU A 1 173 ? 0.474 -13.455 -17.132 1.00 78.00 173 GLU A O 1
ATOM 1412 N N . HIS A 1 174 ? 0.302 -12.529 -19.165 1.00 80.88 174 HIS A N 1
ATOM 1413 C CA . HIS A 1 174 ? -0.737 -11.571 -18.769 1.00 80.88 174 HIS A CA 1
ATOM 1414 C C . HIS A 1 174 ? -2.009 -12.280 -18.283 1.00 80.88 174 HIS A C 1
ATOM 1416 O O . HIS A 1 174 ? -2.590 -11.877 -17.274 1.00 80.88 174 HIS A O 1
ATOM 1422 N N . LYS A 1 175 ? -2.399 -13.390 -18.930 1.00 83.31 175 LYS A N 1
ATOM 1423 C CA . LYS A 1 175 ? -3.530 -14.230 -18.492 1.00 83.31 175 LYS A CA 1
ATOM 1424 C C . LYS A 1 175 ? -3.292 -14.797 -17.088 1.00 83.31 175 LYS A C 1
ATOM 1426 O O . LYS A 1 175 ? -4.191 -14.753 -16.246 1.00 83.31 175 LYS A O 1
ATOM 1431 N N . VAL A 1 176 ? -2.083 -15.291 -16.814 1.00 87.81 176 VAL A N 1
ATOM 1432 C CA . VAL A 1 176 ? -1.708 -15.815 -15.491 1.00 87.81 176 VAL A CA 1
ATOM 1433 C C . VAL A 1 176 ? -1.708 -14.705 -14.438 1.00 87.81 176 VAL A C 1
ATOM 1435 O O . VAL A 1 176 ? -2.298 -14.887 -13.378 1.00 87.81 176 VAL A O 1
ATOM 1438 N N . PHE A 1 177 ? -1.134 -13.532 -14.716 1.00 87.88 177 PHE A N 1
ATOM 1439 C CA . PHE A 1 177 ? -1.087 -12.442 -13.734 1.00 87.88 177 PHE A CA 1
ATOM 1440 C C . PHE A 1 177 ? -2.469 -11.897 -13.371 1.00 87.88 177 PHE A C 1
ATOM 1442 O O . PHE A 1 177 ? -2.743 -11.691 -12.186 1.00 87.88 177 PHE A O 1
ATOM 1449 N N . ILE A 1 178 ? -3.348 -11.688 -14.355 1.00 88.88 178 ILE A N 1
ATOM 1450 C CA . ILE A 1 178 ? -4.711 -11.201 -14.097 1.00 88.88 178 ILE A CA 1
ATOM 1451 C C . ILE A 1 178 ? -5.496 -12.244 -13.289 1.00 88.88 178 ILE A C 1
ATOM 1453 O O . ILE A 1 178 ? -6.128 -11.898 -12.290 1.00 88.88 178 ILE A O 1
ATOM 1457 N N . SER A 1 179 ? -5.426 -13.522 -13.678 1.00 91.50 179 SER A N 1
ATOM 1458 C CA . SER A 1 179 ? -6.148 -14.599 -12.986 1.00 91.50 179 SER A CA 1
ATOM 1459 C C . SER A 1 179 ? -5.669 -14.806 -11.545 1.00 91.50 179 SER A C 1
ATOM 1461 O O . SER A 1 179 ? -6.505 -14.860 -10.644 1.00 91.50 179 SER A O 1
ATOM 1463 N N . LEU A 1 180 ? -4.356 -14.835 -11.289 1.00 91.81 180 LEU A N 1
ATOM 1464 C CA . LEU A 1 180 ? -3.808 -14.979 -9.932 1.00 91.81 180 LEU A CA 1
ATOM 1465 C C . LEU A 1 180 ? -4.194 -13.815 -9.013 1.00 91.81 180 LEU A C 1
ATOM 1467 O O . LEU A 1 180 ? -4.647 -14.045 -7.893 1.00 91.81 180 LEU A O 1
ATOM 1471 N N . ASN A 1 181 ? -4.061 -12.568 -9.479 1.00 91.69 181 ASN A N 1
ATOM 1472 C CA . ASN A 1 181 ? -4.421 -11.401 -8.667 1.00 91.69 181 ASN A CA 1
ATOM 1473 C C . ASN A 1 181 ? -5.924 -11.354 -8.372 1.00 91.69 181 ASN A C 1
ATOM 1475 O O . ASN A 1 181 ? -6.318 -10.995 -7.263 1.00 91.69 181 ASN A O 1
ATOM 1479 N N . PHE A 1 182 ? -6.765 -11.764 -9.325 1.00 92.56 182 PHE A N 1
ATOM 1480 C CA . PHE A 1 182 ? -8.201 -11.877 -9.092 1.00 92.56 182 PHE A CA 1
ATOM 1481 C C . PHE A 1 182 ? -8.532 -12.947 -8.040 1.00 92.56 182 PHE A C 1
ATOM 1483 O O . PHE A 1 182 ? -9.335 -12.692 -7.143 1.00 92.56 182 PHE A O 1
ATOM 1490 N N . ILE A 1 183 ? -7.858 -14.102 -8.082 1.00 94.00 183 ILE A N 1
ATOM 1491 C CA . ILE A 1 183 ? -7.992 -15.149 -7.057 1.00 94.00 183 ILE A CA 1
ATOM 1492 C C . ILE A 1 183 ? -7.570 -14.621 -5.680 1.00 94.00 183 ILE A C 1
ATOM 1494 O O . ILE A 1 183 ? -8.296 -14.823 -4.707 1.00 94.00 183 ILE A O 1
ATOM 1498 N N . PHE A 1 184 ? -6.446 -13.905 -5.579 1.00 92.75 184 PHE A N 1
ATOM 1499 C CA . PHE A 1 184 ? -6.018 -13.313 -4.309 1.00 92.75 184 PHE A CA 1
ATOM 1500 C C . PHE A 1 184 ? -7.016 -12.289 -3.768 1.00 92.75 184 PHE A C 1
ATOM 1502 O O . PHE A 1 184 ? -7.284 -12.300 -2.568 1.00 92.75 184 PHE A O 1
ATOM 1509 N N . CYS A 1 185 ? -7.620 -11.468 -4.632 1.00 92.94 185 CYS A N 1
ATOM 1510 C CA . CYS A 1 185 ? -8.681 -10.549 -4.218 1.00 92.94 185 CYS A CA 1
ATOM 1511 C C . CYS A 1 185 ? -9.872 -11.311 -3.621 1.00 92.94 185 CYS A C 1
ATOM 1513 O O . CYS A 1 185 ? -10.326 -10.963 -2.537 1.00 92.94 185 CYS A O 1
ATOM 1515 N N . ILE A 1 186 ? -10.321 -12.402 -4.258 1.00 93.44 186 ILE A N 1
ATOM 1516 C CA . ILE A 1 186 ? -11.409 -13.246 -3.731 1.00 93.44 186 ILE A CA 1
ATOM 1517 C C . ILE A 1 186 ? -11.033 -13.848 -2.372 1.00 93.44 186 ILE A C 1
ATOM 1519 O O . ILE A 1 186 ? -11.836 -13.793 -1.442 1.00 93.44 186 ILE A O 1
ATOM 1523 N N . ILE A 1 187 ? -9.826 -14.408 -2.235 1.00 93.12 187 ILE A N 1
ATOM 1524 C CA . ILE A 1 187 ? -9.364 -15.012 -0.975 1.00 93.12 187 ILE A CA 1
ATOM 1525 C C . ILE A 1 187 ? -9.382 -13.973 0.148 1.00 93.12 187 ILE A C 1
ATOM 1527 O O . ILE A 1 187 ? -9.934 -14.234 1.215 1.00 93.12 187 ILE A O 1
ATOM 1531 N N . VAL A 1 188 ? -8.824 -12.789 -0.101 1.00 91.06 188 VAL A N 1
ATOM 1532 C CA . VAL A 1 188 ? -8.799 -11.693 0.870 1.00 91.06 188 VAL A CA 1
ATOM 1533 C C . VAL A 1 188 ? -10.218 -11.258 1.250 1.00 91.06 188 VAL A C 1
ATOM 1535 O O . VAL A 1 188 ? -10.517 -11.152 2.438 1.00 91.06 188 VAL A O 1
ATOM 1538 N N . SER A 1 189 ? -11.117 -11.093 0.275 1.00 92.19 189 SER A N 1
ATOM 1539 C CA . SER A 1 189 ? -12.525 -10.770 0.533 1.00 92.19 189 SER A CA 1
ATOM 1540 C C . SER A 1 189 ? -13.219 -11.815 1.405 1.00 92.19 189 SER A C 1
ATOM 1542 O O . SER A 1 189 ? -13.958 -11.448 2.315 1.00 92.19 189 SER A O 1
ATOM 1544 N N . VAL A 1 190 ? -12.981 -13.107 1.154 1.00 91.94 190 VAL A N 1
ATOM 1545 C CA . VAL A 1 190 ? -13.558 -14.200 1.950 1.00 91.94 190 VAL A CA 1
ATOM 1546 C C . VAL A 1 190 ? -13.008 -14.171 3.375 1.00 91.94 190 VAL A C 1
ATOM 1548 O O . VAL A 1 190 ? -13.796 -14.175 4.318 1.00 91.94 190 VAL A O 1
ATOM 1551 N N . VAL A 1 191 ? -11.684 -14.077 3.544 1.00 90.75 191 VAL A N 1
ATOM 1552 C CA . VAL A 1 191 ? -11.029 -14.035 4.866 1.00 90.75 191 VAL A CA 1
ATOM 1553 C C . VAL A 1 191 ? -11.537 -12.863 5.710 1.00 90.75 191 VAL A C 1
ATOM 1555 O O . VAL A 1 191 ? -11.799 -13.049 6.895 1.00 90.75 191 VAL A O 1
ATOM 1558 N N . SER A 1 192 ? -11.772 -11.689 5.119 1.00 88.50 192 SER A N 1
ATOM 1559 C CA . SER A 1 192 ? -12.312 -10.526 5.844 1.00 88.50 192 SER A CA 1
ATOM 1560 C C . SER A 1 192 ? -13.769 -10.680 6.318 1.00 88.50 192 SER A C 1
ATOM 1562 O O . SER A 1 192 ? -14.214 -9.906 7.168 1.00 88.50 192 SER A O 1
ATOM 1564 N N . ILE A 1 193 ? -14.528 -11.647 5.789 1.00 89.44 193 ILE A N 1
ATOM 1565 C CA . ILE A 1 193 ? -15.923 -11.923 6.192 1.00 89.44 193 ILE A CA 1
ATOM 1566 C C . ILE A 1 193 ? -15.997 -13.047 7.240 1.00 89.44 193 ILE A C 1
ATOM 1568 O O . ILE A 1 193 ? -17.033 -13.225 7.879 1.00 89.44 193 ILE A O 1
ATOM 1572 N N . LEU A 1 194 ? -14.925 -13.823 7.439 1.00 87.69 194 LEU A N 1
ATOM 1573 C CA . LEU A 1 194 ? -14.956 -14.950 8.369 1.00 87.69 194 LEU A CA 1
ATOM 1574 C C . LEU A 1 194 ? -15.294 -14.466 9.794 1.00 87.69 194 LEU A C 1
ATOM 1576 O O . LEU A 1 194 ? -14.569 -13.625 10.327 1.00 87.69 194 LEU A O 1
ATOM 1580 N N . PRO A 1 195 ? -16.325 -15.035 10.454 1.00 84.56 195 PRO A N 1
ATOM 1581 C CA . PRO A 1 195 ? -16.771 -14.562 11.766 1.00 84.56 195 PRO A CA 1
ATOM 1582 C C . PRO A 1 195 ? -15.656 -14.659 12.812 1.00 84.56 195 PRO A C 1
ATOM 1584 O O . PRO A 1 195 ? -15.408 -13.707 13.535 1.00 84.56 195 PRO A O 1
ATOM 1587 N N . LYS A 1 196 ? -14.859 -15.738 12.777 1.00 84.50 196 LYS A N 1
ATOM 1588 C CA . LYS A 1 196 ? -13.688 -15.905 13.655 1.00 84.50 196 LYS A CA 1
ATOM 1589 C C . LYS A 1 196 ? -12.639 -14.792 13.523 1.00 84.50 196 LYS A C 1
ATOM 1591 O O . LYS A 1 196 ? -11.935 -14.520 14.486 1.00 84.50 196 LYS A O 1
ATOM 1596 N N . VAL A 1 197 ? -12.497 -14.195 12.336 1.00 85.56 197 VAL A N 1
ATOM 1597 C CA . VAL A 1 197 ? -11.557 -13.087 12.089 1.00 85.56 197 VAL A CA 1
ATOM 1598 C C . VAL A 1 197 ? -12.141 -11.774 12.606 1.00 85.56 197 VAL A C 1
ATOM 1600 O O . VAL A 1 197 ? -11.421 -10.981 13.203 1.00 85.56 197 VAL A O 1
ATOM 1603 N N . GLN A 1 198 ? -13.445 -11.558 12.422 1.00 84.19 198 GLN A N 1
ATOM 1604 C CA . GLN A 1 198 ? -14.137 -10.366 12.922 1.00 84.19 198 GLN A CA 1
ATOM 1605 C C . GLN A 1 198 ? -14.211 -10.339 14.453 1.00 84.19 198 GLN A C 1
ATOM 1607 O O . GLN A 1 198 ? -14.038 -9.275 15.041 1.00 84.19 198 GLN A O 1
ATOM 1612 N N . ASP A 1 199 ? -14.371 -11.502 15.091 1.00 81.50 199 ASP A N 1
ATOM 1613 C CA . ASP A 1 199 ? -14.348 -11.633 16.552 1.00 81.50 199 ASP A CA 1
ATOM 1614 C C . ASP A 1 199 ? -12.970 -11.278 17.138 1.00 81.50 199 ASP A C 1
ATOM 1616 O O . ASP A 1 199 ? -12.882 -10.660 18.196 1.00 81.50 199 ASP A O 1
ATOM 1620 N N . ALA A 1 200 ? -11.887 -11.647 16.444 1.00 80.81 200 ALA A N 1
ATOM 1621 C CA . ALA A 1 200 ? -10.521 -11.352 16.876 1.00 80.81 200 ALA A CA 1
ATOM 1622 C C . ALA A 1 200 ? -10.076 -9.918 16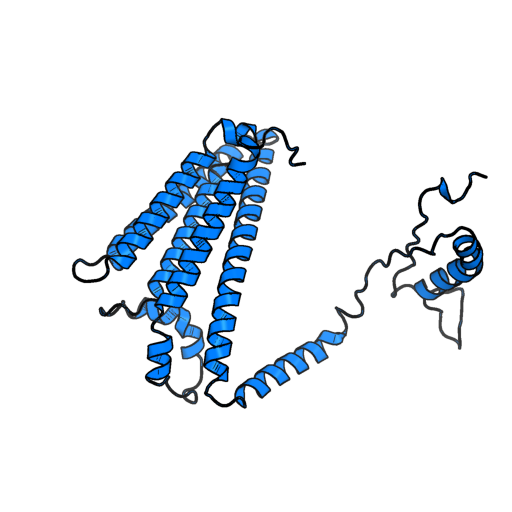.533 1.00 80.81 200 ALA A C 1
ATOM 1624 O O . ALA A 1 200 ? -9.231 -9.354 17.224 1.00 80.81 200 ALA A O 1
ATOM 1625 N N . GLN A 1 201 ? -10.629 -9.323 15.471 1.00 76.38 201 GLN A N 1
ATOM 1626 C CA . GLN A 1 201 ? -10.284 -7.982 15.007 1.00 76.38 201 GLN A CA 1
ATOM 1627 C C . GLN A 1 201 ? -11.541 -7.253 14.488 1.00 76.38 201 GLN A C 1
ATOM 1629 O O . GLN A 1 201 ? -11.812 -7.290 13.282 1.00 76.38 201 GLN A O 1
ATOM 1634 N N . PRO A 1 202 ? -12.275 -6.511 15.343 1.00 71.19 202 PRO A N 1
ATOM 1635 C CA . PRO A 1 202 ? -13.537 -5.853 14.969 1.00 71.19 202 PRO A CA 1
ATOM 1636 C C . PRO A 1 202 ? -13.364 -4.708 13.956 1.00 71.19 202 PRO A C 1
ATOM 1638 O O . PRO A 1 202 ? -14.323 -4.235 13.356 1.00 71.19 202 PRO A O 1
ATOM 1641 N N . SER A 1 203 ? -12.126 -4.265 13.720 1.00 71.75 203 SER A N 1
ATOM 1642 C CA . SER A 1 203 ? -11.796 -3.311 12.656 1.00 71.75 203 SER A CA 1
ATOM 1643 C C . SER A 1 203 ? -11.684 -3.928 11.266 1.00 71.75 203 SER A C 1
ATOM 1645 O O . SER A 1 203 ? -11.539 -3.188 10.287 1.00 71.75 203 SER A O 1
ATOM 1647 N N . SER A 1 204 ? -11.715 -5.257 11.164 1.00 74.94 204 SER A N 1
ATOM 1648 C CA . SER A 1 204 ? -11.688 -5.972 9.893 1.00 74.94 204 SER A CA 1
ATOM 1649 C C . SER A 1 204 ? -13.055 -5.871 9.235 1.00 74.94 204 SER A C 1
ATOM 1651 O O . SER A 1 204 ? -14.067 -6.258 9.811 1.00 74.94 204 SER A O 1
ATOM 1653 N N . GLY A 1 205 ? -13.097 -5.335 8.018 1.00 83.44 205 GLY A N 1
ATOM 1654 C CA . GLY A 1 205 ? -14.353 -5.100 7.318 1.00 83.44 205 GLY A CA 1
ATOM 1655 C C . GLY A 1 205 ? -14.231 -5.250 5.813 1.00 83.44 205 GLY A C 1
ATOM 1656 O O . GLY A 1 205 ? -13.151 -5.174 5.226 1.00 83.44 205 GLY A O 1
ATOM 1657 N N . LEU A 1 206 ? -15.382 -5.428 5.170 1.00 88.19 206 LEU A N 1
ATOM 1658 C CA . LEU A 1 206 ? -15.460 -5.651 3.731 1.00 88.19 206 LEU A CA 1
ATOM 1659 C C . LEU A 1 206 ? -14.994 -4.429 2.913 1.00 88.19 206 LEU A C 1
ATOM 1661 O O . LEU A 1 206 ? -14.439 -4.596 1.824 1.00 88.19 206 LEU A O 1
ATOM 1665 N N . LEU A 1 207 ? -15.159 -3.218 3.464 1.00 90.69 207 LEU A N 1
ATOM 1666 C CA . LEU A 1 207 ? -14.697 -1.962 2.864 1.00 90.69 207 LEU A CA 1
ATOM 1667 C C . LEU A 1 207 ? -13.187 -1.994 2.619 1.00 90.69 207 LEU A C 1
ATOM 1669 O O . LEU A 1 207 ? -12.720 -1.687 1.523 1.00 90.69 207 LEU A O 1
ATOM 1673 N N . GLN A 1 208 ? -12.432 -2.430 3.620 1.00 92.12 208 GLN A N 1
ATOM 1674 C CA . GLN A 1 208 ? -10.984 -2.491 3.549 1.00 92.12 208 GLN A CA 1
ATOM 1675 C C . GLN A 1 208 ? -10.503 -3.477 2.472 1.00 92.12 208 GLN A C 1
ATOM 1677 O O . GLN A 1 208 ? -9.678 -3.117 1.632 1.00 92.12 208 GLN A O 1
ATOM 1682 N N . ALA A 1 209 ? -11.065 -4.692 2.446 1.00 93.00 209 ALA A N 1
ATOM 1683 C CA . ALA A 1 209 ? -10.740 -5.704 1.440 1.00 93.00 209 ALA A CA 1
ATOM 1684 C C . ALA A 1 209 ? -11.059 -5.229 0.011 1.00 93.00 209 ALA A C 1
ATOM 1686 O O . ALA A 1 209 ? -10.271 -5.458 -0.911 1.00 93.00 209 ALA A O 1
ATOM 1687 N N . SER A 1 210 ? -12.178 -4.517 -0.172 1.00 94.44 210 SER A N 1
ATOM 1688 C CA . SER A 1 210 ? -12.571 -3.958 -1.473 1.00 94.44 210 SER A CA 1
ATOM 1689 C C . SER A 1 210 ? -11.596 -2.885 -1.972 1.00 94.44 210 SER A C 1
ATOM 1691 O O . SER A 1 210 ? -11.233 -2.870 -3.149 1.00 94.44 210 SER A O 1
ATOM 1693 N N . PHE A 1 211 ? -11.109 -2.031 -1.068 1.00 92.69 211 PHE A N 1
ATOM 1694 C CA . PHE A 1 211 ? -10.166 -0.964 -1.386 1.00 92.69 211 PHE A CA 1
ATOM 1695 C C . PHE A 1 211 ? -8.777 -1.512 -1.742 1.00 92.69 211 PHE A C 1
ATOM 1697 O O . PHE A 1 211 ? -8.173 -1.087 -2.728 1.00 92.69 211 PHE A O 1
ATOM 1704 N N . ILE A 1 212 ? -8.304 -2.515 -0.996 1.00 92.19 212 ILE A N 1
ATOM 1705 C CA . ILE A 1 212 ? -7.041 -3.206 -1.288 1.00 92.19 212 ILE A CA 1
ATOM 1706 C C . ILE A 1 212 ? -7.132 -3.935 -2.632 1.00 92.19 212 ILE A C 1
ATOM 1708 O O . ILE A 1 212 ? -6.228 -3.805 -3.452 1.00 92.19 212 ILE A O 1
ATOM 1712 N N . SER A 1 213 ? -8.248 -4.619 -2.905 1.00 92.75 213 SER A N 1
ATOM 1713 C CA . SER A 1 213 ? -8.475 -5.301 -4.188 1.00 92.75 213 SER A CA 1
ATOM 1714 C C . SER A 1 213 ? -8.405 -4.332 -5.371 1.00 92.75 213 SER A C 1
ATOM 1716 O O . SER A 1 213 ? -7.783 -4.631 -6.391 1.00 92.75 213 SER A O 1
ATOM 1718 N N . LEU A 1 214 ? -8.987 -3.135 -5.233 1.00 92.56 214 LEU A N 1
ATOM 1719 C CA . LEU A 1 214 ? -8.907 -2.094 -6.257 1.00 92.56 214 LEU A CA 1
ATOM 1720 C C . LEU A 1 214 ? -7.459 -1.628 -6.491 1.00 92.56 214 LEU A C 1
ATOM 1722 O O . LEU A 1 214 ? -7.040 -1.467 -7.639 1.00 92.56 214 LEU A O 1
ATOM 1726 N N . TYR A 1 215 ? -6.675 -1.459 -5.424 1.00 91.31 215 TYR A N 1
ATOM 1727 C CA . TYR A 1 215 ? -5.259 -1.106 -5.539 1.00 91.31 215 TYR A CA 1
ATOM 1728 C C . TYR A 1 215 ? -4.425 -2.232 -6.174 1.00 91.31 215 TYR A C 1
ATOM 1730 O O . TYR A 1 215 ? -3.575 -1.962 -7.023 1.00 91.31 215 TYR A O 1
ATOM 1738 N N . THR A 1 216 ? -4.702 -3.498 -5.857 1.00 91.31 216 THR A N 1
ATOM 1739 C CA . THR A 1 216 ? -4.075 -4.649 -6.528 1.00 91.31 216 THR A CA 1
ATOM 1740 C C . THR A 1 216 ? -4.358 -4.641 -8.030 1.00 91.31 216 THR A C 1
ATOM 1742 O O . THR A 1 216 ? -3.445 -4.879 -8.825 1.00 91.31 216 THR A O 1
ATOM 1745 N N . MET A 1 217 ? -5.583 -4.302 -8.449 1.00 90.00 217 MET A N 1
ATOM 1746 C CA . MET A 1 217 ? -5.912 -4.148 -9.873 1.00 90.00 217 MET A CA 1
ATOM 1747 C C . MET A 1 217 ? -5.142 -2.993 -10.523 1.00 90.00 217 MET A C 1
ATOM 1749 O O . MET A 1 217 ? -4.648 -3.142 -11.640 1.00 90.00 217 MET A O 1
ATOM 1753 N N . TYR A 1 218 ? -4.962 -1.877 -9.813 1.00 88.75 218 TYR A N 1
ATOM 1754 C CA . TYR A 1 218 ? -4.132 -0.761 -10.275 1.00 88.75 218 TYR A CA 1
ATOM 1755 C C . TYR A 1 218 ? -2.658 -1.157 -10.460 1.00 88.75 218 TYR A C 1
ATOM 1757 O O . TYR A 1 218 ? -2.076 -0.877 -11.511 1.00 88.75 218 TYR A O 1
ATOM 1765 N N . ILE A 1 219 ? -2.052 -1.846 -9.488 1.00 88.12 219 ILE A N 1
ATOM 1766 C CA . ILE A 1 219 ? -0.659 -2.308 -9.602 1.00 88.12 219 ILE A CA 1
ATOM 1767 C C . ILE A 1 219 ? -0.513 -3.336 -10.723 1.00 88.12 219 ILE A C 1
ATOM 1769 O O . ILE A 1 219 ? 0.451 -3.271 -11.485 1.00 88.12 219 ILE A O 1
ATOM 1773 N N . THR A 1 220 ? -1.488 -4.234 -10.876 1.00 88.19 220 THR A N 1
ATOM 1774 C CA . THR A 1 220 ? -1.507 -5.218 -11.965 1.00 88.19 220 THR A CA 1
ATOM 1775 C C . THR A 1 220 ? -1.533 -4.518 -13.324 1.00 88.19 220 THR A C 1
ATOM 1777 O O . THR A 1 220 ? -0.717 -4.836 -14.187 1.00 88.19 220 THR A O 1
ATOM 1780 N N . TRP A 1 221 ? -2.387 -3.506 -13.505 1.00 84.81 221 TRP A N 1
ATOM 1781 C CA . TRP A 1 221 ? -2.400 -2.683 -14.719 1.00 84.81 221 TRP A CA 1
ATOM 1782 C C . TRP A 1 221 ? -1.067 -1.975 -14.964 1.00 84.81 221 TRP A C 1
ATOM 1784 O O . TRP A 1 221 ? -0.497 -2.119 -16.041 1.00 84.81 221 TRP A O 1
ATOM 1794 N N . SER A 1 222 ? -0.532 -1.291 -13.948 1.00 81.62 222 SER A N 1
ATOM 1795 C CA . SER A 1 222 ? 0.746 -0.570 -14.027 1.00 81.62 222 SER A CA 1
ATOM 1796 C C . SER A 1 222 ? 1.943 -1.489 -14.317 1.00 81.62 222 SER A C 1
ATOM 1798 O O . SER A 1 222 ? 2.958 -1.057 -14.867 1.00 81.62 222 SER A O 1
ATOM 1800 N N . ALA A 1 223 ? 1.871 -2.760 -13.921 1.00 79.56 223 ALA A N 1
ATOM 1801 C CA . ALA A 1 223 ? 2.886 -3.753 -14.246 1.00 79.56 223 ALA A CA 1
ATOM 1802 C C . ALA A 1 223 ? 2.746 -4.235 -15.696 1.00 79.56 223 ALA A C 1
ATOM 1804 O O . ALA A 1 223 ? 3.737 -4.322 -16.413 1.00 79.56 223 ALA A O 1
ATOM 1805 N N . MET A 1 224 ? 1.526 -4.497 -16.164 1.00 76.06 224 MET A N 1
ATOM 1806 C CA . MET A 1 224 ? 1.293 -4.981 -17.529 1.00 76.06 224 MET A CA 1
ATOM 1807 C C . MET A 1 224 ? 1.501 -3.903 -18.594 1.00 76.06 224 MET A C 1
ATOM 1809 O O . MET A 1 224 ? 2.016 -4.216 -19.665 1.00 76.06 224 MET A O 1
ATOM 1813 N N . SER A 1 225 ? 1.176 -2.641 -18.297 1.00 71.62 225 SER A N 1
ATOM 1814 C CA . SER A 1 225 ? 1.420 -1.501 -19.193 1.00 71.62 225 SER A CA 1
ATOM 1815 C C . SER A 1 225 ? 2.902 -1.293 -19.491 1.00 71.62 225 SER A C 1
ATOM 1817 O O . SER A 1 225 ? 3.251 -0.703 -20.510 1.00 71.62 225 SER A O 1
ATOM 1819 N N . ASN A 1 226 ? 3.773 -1.796 -18.615 1.00 66.56 226 ASN A N 1
ATOM 1820 C CA . ASN A 1 226 ? 5.204 -1.702 -18.805 1.00 66.56 226 ASN A CA 1
ATOM 1821 C C . ASN A 1 226 ? 5.708 -2.695 -19.858 1.00 66.56 226 ASN A C 1
ATOM 1823 O O . ASN A 1 226 ? 6.731 -2.397 -20.457 1.00 66.56 226 ASN A O 1
ATOM 1827 N N . ASN A 1 227 ? 5.029 -3.818 -20.130 1.00 62.50 227 ASN A N 1
ATOM 1828 C CA . ASN A 1 227 ? 5.516 -4.842 -21.066 1.00 62.50 227 ASN A CA 1
ATOM 1829 C C . ASN A 1 227 ? 5.384 -4.379 -22.538 1.00 62.50 227 ASN A C 1
ATOM 1831 O O . ASN A 1 227 ? 4.263 -4.081 -22.972 1.00 62.50 227 ASN A O 1
ATOM 1835 N N . PRO A 1 228 ? 6.464 -4.323 -23.345 1.00 53.97 228 PRO A N 1
ATOM 1836 C CA . PRO A 1 228 ? 6.375 -4.047 -24.772 1.00 53.97 228 PRO A CA 1
ATOM 1837 C C . PRO A 1 228 ? 5.812 -5.280 -25.487 1.00 53.97 228 PRO A C 1
ATOM 1839 O O . PRO A 1 228 ? 6.541 -6.102 -26.029 1.00 53.97 228 PRO A O 1
ATOM 1842 N N . SER A 1 229 ? 4.490 -5.428 -25.489 1.00 49.16 229 SER A N 1
ATOM 1843 C CA . SER A 1 229 ? 3.826 -6.434 -26.315 1.00 49.16 229 SER A CA 1
ATOM 1844 C C . SER A 1 229 ? 4.079 -6.150 -27.800 1.00 49.16 229 SER A C 1
ATOM 1846 O O . SER A 1 229 ? 3.936 -5.009 -28.246 1.00 49.16 229 SER A O 1
ATOM 1848 N N . THR A 1 230 ? 4.365 -7.202 -28.567 1.00 42.31 230 THR A N 1
ATOM 1849 C CA . THR A 1 230 ? 4.624 -7.225 -30.020 1.00 42.31 230 THR A CA 1
ATOM 1850 C C . THR A 1 230 ? 3.492 -6.622 -30.869 1.00 42.31 230 THR A C 1
ATOM 1852 O O . THR A 1 230 ? 3.694 -6.286 -32.034 1.00 42.31 230 THR A O 1
ATOM 1855 N N . SER A 1 231 ? 2.296 -6.438 -30.298 1.00 43.09 231 SER A N 1
ATOM 1856 C CA . SER A 1 231 ? 1.176 -5.739 -30.935 1.00 43.09 231 SER A CA 1
ATOM 1857 C C . SER A 1 231 ? 1.101 -4.266 -30.506 1.00 43.09 231 SER A C 1
ATOM 1859 O O . SER A 1 231 ? 1.196 -3.990 -29.305 1.00 43.09 231 SER A O 1
ATOM 1861 N N . PRO A 1 232 ? 0.853 -3.317 -31.432 1.00 43.12 232 PRO A N 1
ATOM 1862 C CA . PRO A 1 232 ? 0.770 -1.901 -31.103 1.00 43.12 232 PRO A CA 1
ATOM 1863 C C . PRO A 1 232 ? -0.378 -1.661 -30.117 1.00 43.12 232 PRO A C 1
ATOM 1865 O O . PRO A 1 232 ? -1.557 -1.776 -30.458 1.00 43.12 232 PRO A O 1
ATOM 1868 N N . GLN A 1 233 ? -0.026 -1.327 -28.876 1.00 41.47 233 GLN A N 1
ATOM 1869 C CA . GLN A 1 233 ? -0.963 -0.725 -27.934 1.00 41.47 233 GLN A CA 1
ATOM 1870 C C . GLN A 1 233 ? -1.499 0.574 -28.563 1.00 41.47 233 GLN A C 1
ATOM 1872 O O . GLN A 1 233 ? -0.738 1.277 -29.240 1.00 41.47 233 GLN A O 1
ATOM 1877 N N . PRO A 1 234 ? -2.783 0.927 -28.375 1.00 39.62 234 PRO A N 1
ATOM 1878 C CA . PRO A 1 234 ? -3.283 2.216 -28.831 1.00 39.62 234 PRO A CA 1
ATOM 1879 C C . PRO A 1 234 ? -2.407 3.330 -28.236 1.00 39.62 234 PRO A C 1
ATOM 1881 O O . PRO A 1 234 ? -2.222 3.407 -27.022 1.00 39.62 234 PRO A O 1
ATOM 1884 N N . VAL A 1 235 ? -1.875 4.199 -29.105 1.00 42.00 235 VAL A N 1
ATOM 1885 C CA . VAL A 1 235 ? -0.894 5.276 -28.820 1.00 42.00 235 VAL A CA 1
ATOM 1886 C C . VAL A 1 235 ? -1.266 6.144 -27.602 1.00 42.00 235 VAL A C 1
ATOM 1888 O O . VAL A 1 235 ? -0.410 6.753 -26.969 1.00 42.00 235 VAL A O 1
ATOM 1891 N N . ARG A 1 236 ? -2.547 6.155 -27.224 1.00 34.69 236 ARG A N 1
ATOM 1892 C CA . ARG A 1 236 ? -3.111 6.914 -26.106 1.00 34.69 236 ARG A CA 1
ATOM 1893 C C . ARG A 1 236 ? -2.701 6.425 -24.707 1.00 34.69 236 ARG A C 1
ATOM 1895 O O . ARG A 1 236 ? -2.780 7.225 -23.781 1.00 34.69 236 ARG A O 1
ATOM 1902 N N . GLU A 1 237 ? -2.248 5.179 -24.531 1.00 40.53 237 GLU A N 1
ATOM 1903 C CA . GLU A 1 237 ? -1.762 4.691 -23.221 1.00 40.53 237 GLU A CA 1
ATOM 1904 C C . GLU A 1 237 ? -0.250 4.853 -23.028 1.00 40.53 237 GLU A C 1
ATOM 1906 O O . GLU A 1 237 ? 0.184 5.202 -21.931 1.00 40.53 237 GLU A O 1
ATOM 1911 N N . ARG A 1 238 ? 0.543 4.738 -24.102 1.00 43.56 238 ARG A N 1
ATOM 1912 C CA . ARG A 1 238 ? 1.998 4.983 -24.068 1.00 43.56 238 ARG A CA 1
ATOM 1913 C C . ARG A 1 238 ? 2.342 6.423 -23.650 1.00 43.56 238 ARG A C 1
ATOM 1915 O O . ARG A 1 238 ? 3.394 6.663 -23.078 1.00 43.56 238 ARG A O 1
ATOM 1922 N N . GLY A 1 239 ? 1.431 7.372 -23.880 1.00 37.22 239 GLY A N 1
ATOM 1923 C CA . GLY A 1 239 ? 1.630 8.799 -23.611 1.00 37.22 239 GLY A CA 1
ATOM 1924 C C . GLY A 1 239 ? 1.450 9.273 -22.163 1.00 37.22 239 GLY A C 1
ATOM 1925 O O . GLY A 1 239 ? 1.693 10.449 -21.908 1.00 37.22 239 GLY A O 1
ATOM 1926 N N . ARG A 1 240 ? 1.002 8.436 -21.210 1.00 40.53 240 ARG A N 1
ATOM 1927 C CA . ARG A 1 240 ? 0.716 8.925 -19.840 1.00 40.53 240 ARG A CA 1
ATOM 1928 C C . ARG A 1 240 ? 1.945 8.947 -18.923 1.00 40.53 240 ARG A C 1
ATOM 1930 O O . ARG A 1 240 ? 2.039 9.831 -18.082 1.00 40.53 240 ARG A O 1
ATOM 1937 N N . GLU A 1 241 ? 2.894 8.038 -19.136 1.00 42.91 241 GLU A N 1
ATOM 1938 C CA . GLU A 1 241 ? 4.211 8.036 -18.470 1.00 42.91 241 GLU A CA 1
ATOM 1939 C C . GLU A 1 241 ? 5.223 8.905 -19.255 1.00 42.91 241 GLU A C 1
ATOM 1941 O O . GLU A 1 241 ? 6.083 9.559 -18.674 1.00 42.91 241 GLU A O 1
ATOM 1946 N N . GLU A 1 242 ? 5.061 9.003 -20.581 1.00 44.78 242 GLU A N 1
ATOM 1947 C CA . GLU A 1 242 ? 5.887 9.825 -21.483 1.00 44.78 242 GLU A CA 1
ATOM 1948 C C . GLU A 1 242 ? 5.512 11.323 -21.461 1.00 44.78 242 GLU A C 1
ATOM 1950 O O . GLU A 1 242 ? 6.193 12.124 -22.091 1.00 44.78 242 GLU A O 1
ATOM 1955 N N . LEU A 1 243 ? 4.463 11.751 -20.741 1.00 43.66 243 LEU A N 1
ATOM 1956 C CA . LEU A 1 243 ? 4.051 13.166 -20.704 1.00 43.66 243 LEU A CA 1
ATOM 1957 C C . LEU A 1 243 ? 5.160 14.077 -20.147 1.00 43.66 243 LEU A C 1
ATOM 1959 O O . LEU A 1 243 ? 5.279 15.229 -20.548 1.00 43.66 243 LEU A O 1
ATOM 1963 N N . PHE A 1 244 ? 5.987 13.548 -19.241 1.00 37.91 244 PHE A N 1
ATOM 1964 C CA . PHE A 1 244 ? 7.141 14.254 -18.686 1.00 37.91 244 PHE A CA 1
ATOM 1965 C C . PHE A 1 244 ? 8.315 14.330 -19.681 1.00 37.91 244 PHE A C 1
ATOM 1967 O O . PHE A 1 244 ? 9.015 15.336 -19.723 1.00 37.91 244 PHE A O 1
ATOM 1974 N N . LEU A 1 245 ? 8.491 13.305 -20.524 1.00 41.03 245 LEU A N 1
ATOM 1975 C CA . LEU A 1 245 ? 9.507 13.255 -21.585 1.00 41.03 245 LEU A CA 1
ATOM 1976 C C . LEU A 1 245 ? 9.110 14.095 -22.812 1.00 41.03 245 LEU A C 1
ATOM 1978 O O . LEU A 1 245 ? 9.959 14.751 -23.400 1.00 41.03 245 LEU A O 1
ATOM 1982 N N . LEU A 1 246 ? 7.819 14.149 -23.154 1.00 43.66 246 LEU A N 1
ATOM 1983 C CA . LEU A 1 246 ? 7.258 14.972 -24.238 1.00 43.66 246 LEU A CA 1
ATOM 1984 C C . LEU A 1 246 ? 7.279 16.481 -23.950 1.00 43.66 246 LEU A C 1
ATOM 1986 O O . LEU A 1 246 ? 7.116 17.278 -24.870 1.00 43.66 246 LEU A O 1
ATOM 1990 N N . LEU A 1 247 ? 7.446 16.873 -22.686 1.00 43.91 247 LEU A N 1
ATOM 1991 C CA . LEU A 1 247 ? 7.624 18.268 -22.274 1.00 43.91 247 LEU A CA 1
ATOM 1992 C C . LEU A 1 247 ? 9.096 18.714 -22.317 1.00 43.91 247 LEU A C 1
ATOM 1994 O O . LEU A 1 247 ? 9.366 19.899 -22.109 1.00 43.91 247 LEU A O 1
ATOM 1998 N N . LEU A 1 248 ? 10.045 17.802 -22.567 1.00 43.91 248 LEU A N 1
ATOM 1999 C CA . LEU A 1 248 ? 11.455 18.155 -22.699 1.00 43.91 248 LEU A CA 1
ATOM 2000 C C . LEU A 1 248 ? 11.745 18.724 -24.101 1.00 43.91 248 LEU A C 1
ATOM 2002 O O . LEU A 1 248 ? 11.211 18.225 -25.090 1.00 43.91 248 LEU A O 1
ATOM 2006 N N . PRO A 1 249 ? 12.598 19.759 -24.212 1.00 42.91 249 PRO A N 1
ATOM 2007 C CA . PRO A 1 249 ? 13.054 20.271 -25.502 1.00 42.91 249 PRO A CA 1
ATOM 2008 C C . PRO A 1 249 ? 13.737 19.172 -26.334 1.00 42.91 249 PRO A C 1
ATOM 2010 O O . PRO A 1 249 ? 14.424 18.327 -25.761 1.00 42.91 249 PRO A O 1
ATOM 2013 N N . ASP A 1 250 ? 13.668 19.260 -27.671 1.00 47.28 250 ASP A N 1
ATOM 2014 C CA . ASP A 1 250 ? 14.304 18.369 -28.682 1.00 47.28 250 ASP A CA 1
ATOM 2015 C C . ASP A 1 250 ? 15.8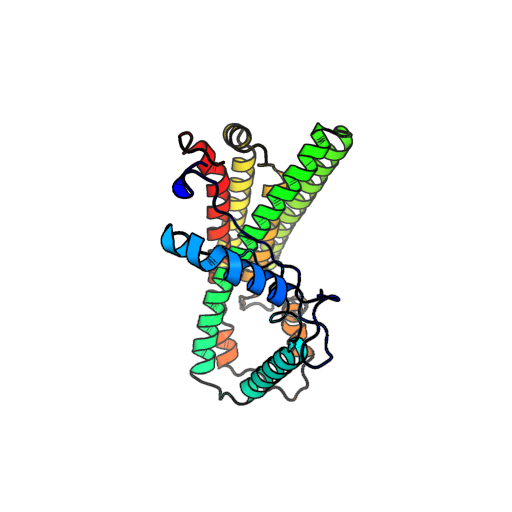37 18.154 -28.540 1.00 47.28 250 ASP A C 1
ATOM 2017 O O . ASP A 1 250 ? 16.478 17.515 -29.371 1.00 47.28 250 ASP A O 1
ATOM 2021 N N . TRP A 1 251 ? 16.448 18.706 -27.495 1.00 41.06 251 TRP A N 1
ATOM 2022 C CA . TRP A 1 251 ? 17.869 18.663 -27.167 1.00 41.06 251 TRP A CA 1
ATOM 2023 C C . TRP A 1 251 ? 18.239 17.408 -26.357 1.00 41.06 251 TRP A C 1
ATOM 2025 O O . TRP A 1 251 ? 19.420 17.178 -26.105 1.00 41.06 251 TRP A O 1
ATOM 2035 N N . PHE A 1 252 ? 17.255 16.601 -25.940 1.00 41.12 252 PHE A N 1
ATOM 2036 C CA . PHE A 1 252 ? 17.488 15.298 -25.317 1.00 41.12 252 PHE A CA 1
ATOM 2037 C C . PHE A 1 252 ? 17.682 14.220 -26.401 1.00 41.12 252 PHE A C 1
ATOM 2039 O O . PHE A 1 252 ? 16.795 14.046 -27.243 1.00 41.12 252 PHE A O 1
ATOM 2046 N N . PRO A 1 253 ? 18.815 13.488 -26.411 1.00 45.94 253 PRO A N 1
ATOM 2047 C CA . PRO A 1 253 ? 19.041 12.395 -27.351 1.00 45.94 253 PRO A CA 1
ATOM 2048 C C . PRO A 1 253 ? 17.899 11.379 -27.290 1.00 45.94 253 PRO A C 1
ATOM 2050 O O . PRO A 1 253 ? 17.470 10.978 -26.206 1.00 45.94 253 PRO A O 1
ATOM 2053 N N . ARG A 1 254 ? 17.394 10.960 -28.457 1.00 49.47 254 ARG A N 1
ATOM 2054 C CA . ARG A 1 254 ? 16.424 9.862 -28.516 1.00 49.47 254 ARG A CA 1
ATOM 2055 C C . ARG A 1 254 ? 17.099 8.605 -27.976 1.00 49.47 254 ARG A C 1
ATOM 2057 O O . ARG A 1 254 ? 18.225 8.339 -28.384 1.00 49.47 254 ARG A O 1
ATOM 2064 N N . PRO A 1 255 ? 16.431 7.844 -27.105 1.00 48.31 255 PRO A N 1
ATOM 2065 C CA . PRO A 1 255 ? 17.044 6.689 -26.482 1.00 48.31 255 PRO A CA 1
ATOM 2066 C C . PRO A 1 255 ? 17.546 5.659 -27.502 1.00 48.31 255 PRO A C 1
ATOM 2068 O O . PRO A 1 255 ? 16.830 5.273 -28.427 1.00 48.31 255 PRO A O 1
ATOM 2071 N N . ASP A 1 256 ? 18.781 5.210 -27.301 1.00 49.44 256 ASP A N 1
ATOM 2072 C CA . ASP A 1 256 ? 19.459 4.216 -28.129 1.00 49.44 256 ASP A CA 1
ATOM 2073 C C . ASP A 1 256 ? 18.807 2.831 -27.985 1.00 49.44 256 ASP A C 1
ATOM 2075 O O . ASP A 1 256 ? 18.135 2.534 -26.995 1.00 49.44 256 ASP A O 1
ATOM 2079 N N . ALA A 1 257 ? 19.094 1.911 -28.912 1.00 47.56 257 ALA A N 1
ATOM 2080 C CA . ALA A 1 257 ? 18.608 0.530 -28.843 1.00 47.56 257 ALA A CA 1
ATOM 2081 C C . ALA A 1 257 ? 18.909 -0.164 -27.494 1.00 47.56 257 ALA A C 1
ATOM 2083 O O . ALA A 1 257 ? 18.122 -0.992 -27.063 1.00 47.56 257 ALA A O 1
ATOM 2084 N N . ALA A 1 258 ? 19.990 0.206 -26.792 1.00 43.56 258 ALA A N 1
ATOM 2085 C CA . ALA A 1 258 ? 20.314 -0.306 -25.456 1.00 43.56 258 ALA A CA 1
ATOM 2086 C C . ALA A 1 258 ? 19.345 0.175 -24.353 1.00 43.56 258 ALA A C 1
ATOM 2088 O O . ALA A 1 258 ? 19.058 -0.579 -23.422 1.00 43.56 258 ALA A O 1
ATOM 2089 N N . TYR A 1 259 ? 18.803 1.392 -24.469 1.00 48.66 259 TYR A N 1
ATOM 2090 C CA . TYR A 1 259 ? 17.731 1.895 -23.603 1.00 48.66 259 TYR A CA 1
ATOM 2091 C C . TYR A 1 259 ? 16.400 1.198 -23.911 1.00 48.66 259 TYR A C 1
ATOM 2093 O O . TYR A 1 259 ? 15.661 0.848 -22.992 1.00 48.66 259 TYR A O 1
ATOM 2101 N N . GLU A 1 260 ? 16.116 0.918 -25.186 1.00 48.59 260 GLU A N 1
ATOM 2102 C CA . GLU A 1 260 ? 14.956 0.109 -25.589 1.00 48.59 260 GLU A CA 1
ATOM 2103 C C . GLU A 1 260 ? 15.049 -1.335 -25.046 1.00 48.59 260 GLU A C 1
ATOM 2105 O O . GLU A 1 260 ? 14.041 -1.902 -24.623 1.00 48.59 260 GLU A O 1
ATOM 2110 N N . THR A 1 261 ? 16.254 -1.911 -24.924 1.00 46.94 261 THR A N 1
ATOM 2111 C CA . THR A 1 261 ? 16.461 -3.198 -24.231 1.00 46.94 261 THR A CA 1
ATOM 2112 C C . THR A 1 261 ? 16.389 -3.082 -22.703 1.00 46.94 261 THR A C 1
ATOM 2114 O O . THR A 1 261 ? 15.945 -4.029 -22.057 1.00 46.94 261 THR A O 1
ATOM 2117 N N . MET A 1 262 ? 16.746 -1.944 -22.091 1.00 46.91 262 MET A N 1
ATOM 2118 C CA . MET A 1 262 ? 16.460 -1.682 -20.662 1.00 46.91 262 MET A CA 1
ATOM 2119 C C . MET A 1 262 ? 14.955 -1.495 -20.397 1.00 46.91 262 MET A C 1
ATOM 2121 O O . MET A 1 262 ? 14.470 -1.832 -19.315 1.00 46.91 262 MET A O 1
ATOM 2125 N N . LYS A 1 263 ? 14.201 -1.038 -21.406 1.00 49.47 263 LYS A N 1
ATOM 2126 C CA . LYS A 1 263 ? 12.733 -1.102 -21.476 1.00 49.47 263 LYS A CA 1
ATOM 2127 C C . LYS A 1 263 ? 12.198 -2.520 -21.736 1.00 49.47 263 LYS A C 1
ATOM 2129 O O . LYS A 1 263 ? 10.981 -2.680 -21.728 1.00 49.47 263 LYS A O 1
ATOM 2134 N N . SER A 1 264 ? 13.035 -3.558 -21.907 1.00 52.56 264 SER A N 1
ATOM 2135 C CA . SER A 1 264 ? 12.568 -4.953 -21.813 1.00 52.56 264 SER A CA 1
ATOM 2136 C C . SER A 1 264 ? 12.231 -5.254 -20.345 1.00 52.56 264 SER A C 1
ATOM 2138 O O . SER A 1 264 ? 13.034 -5.627 -19.494 1.00 52.56 264 SER A O 1
ATOM 2140 N N . THR A 1 265 ? 10.992 -4.930 -20.023 1.00 58.94 265 THR A N 1
ATOM 2141 C CA . THR A 1 265 ? 10.469 -4.508 -18.717 1.00 58.94 265 THR A CA 1
ATOM 2142 C C . THR A 1 265 ? 10.095 -5.640 -17.792 1.00 58.94 265 THR A C 1
ATOM 2144 O O . THR A 1 265 ? 9.602 -5.369 -16.697 1.00 58.94 265 THR A O 1
ATOM 2147 N N . MET A 1 266 ? 10.326 -6.893 -18.180 1.00 68.88 266 MET A N 1
ATOM 2148 C CA . MET A 1 266 ? 9.906 -8.027 -17.368 1.00 68.88 266 MET A CA 1
ATOM 2149 C C . MET A 1 266 ? 10.410 -7.963 -15.919 1.00 68.88 266 MET A C 1
ATOM 2151 O O . MET A 1 266 ? 9.591 -8.137 -15.018 1.00 68.88 266 MET A O 1
ATOM 2155 N N . PRO A 1 267 ? 11.678 -7.604 -15.635 1.00 75.94 267 PRO A N 1
ATOM 2156 C CA . PRO A 1 267 ? 12.135 -7.429 -14.256 1.00 75.94 267 PRO A CA 1
ATOM 2157 C C . PRO A 1 267 ? 11.314 -6.391 -13.474 1.00 75.94 267 PRO A C 1
ATOM 2159 O O . PRO A 1 267 ? 10.942 -6.632 -12.330 1.00 75.94 267 PRO A O 1
ATOM 2162 N N . SER A 1 268 ? 10.952 -5.268 -14.103 1.00 74.56 268 SER A N 1
ATOM 2163 C CA . SER A 1 268 ? 10.101 -4.236 -13.494 1.00 74.56 268 SER A CA 1
ATOM 2164 C C . SER A 1 268 ? 8.668 -4.730 -13.254 1.00 74.56 268 SER A C 1
ATOM 2166 O O . SER A 1 268 ? 8.093 -4.448 -12.200 1.00 74.56 268 SER A O 1
ATOM 2168 N N . VAL A 1 269 ? 8.104 -5.506 -14.189 1.00 80.94 269 VAL A N 1
ATOM 2169 C CA . VAL A 1 269 ? 6.786 -6.148 -14.032 1.00 80.94 269 VAL A CA 1
ATOM 2170 C C . VAL A 1 269 ? 6.798 -7.090 -12.829 1.00 80.94 269 VAL A C 1
ATOM 2172 O O . VAL A 1 269 ? 5.934 -6.984 -11.959 1.00 80.94 269 VAL A O 1
ATOM 2175 N N . TRP A 1 270 ? 7.805 -7.961 -12.734 1.00 84.56 270 TRP A N 1
ATOM 2176 C CA . TRP A 1 270 ? 7.955 -8.913 -11.632 1.00 84.56 270 TRP A CA 1
ATOM 2177 C C . TRP A 1 270 ? 8.208 -8.238 -10.286 1.00 84.56 270 TRP A C 1
ATOM 2179 O O . TRP A 1 270 ? 7.671 -8.703 -9.285 1.00 84.56 270 TRP A O 1
ATOM 2189 N N . VAL A 1 271 ? 8.951 -7.128 -10.243 1.00 86.69 271 VAL A N 1
ATOM 2190 C CA . VAL A 1 271 ? 9.101 -6.334 -9.013 1.00 86.69 271 VAL A CA 1
ATOM 2191 C C . VAL A 1 271 ? 7.738 -5.816 -8.551 1.00 86.69 271 VAL A C 1
ATOM 2193 O O . VAL A 1 271 ? 7.369 -6.040 -7.404 1.00 86.69 271 VAL A O 1
ATOM 2196 N N . LYS A 1 272 ? 6.941 -5.210 -9.441 1.00 86.75 272 LYS A N 1
ATOM 2197 C CA . LYS A 1 272 ? 5.604 -4.693 -9.096 1.00 86.75 272 LYS A CA 1
ATOM 2198 C C . LYS A 1 272 ? 4.643 -5.804 -8.652 1.00 86.75 272 LYS A C 1
ATOM 2200 O O . LYS A 1 272 ? 4.005 -5.685 -7.605 1.00 86.75 272 LYS A O 1
ATOM 2205 N N . ILE A 1 273 ? 4.549 -6.887 -9.427 1.00 89.75 273 ILE A N 1
ATOM 2206 C CA . ILE A 1 273 ? 3.657 -8.023 -9.139 1.00 89.75 273 ILE A CA 1
ATOM 2207 C C . ILE A 1 273 ? 4.104 -8.763 -7.871 1.00 89.75 273 ILE A C 1
ATOM 2209 O O . ILE A 1 273 ? 3.284 -9.029 -6.994 1.00 89.75 273 ILE A O 1
ATOM 2213 N N . GLY A 1 274 ? 5.403 -9.027 -7.728 1.00 90.31 274 GLY A N 1
ATOM 2214 C CA . GLY A 1 274 ? 5.982 -9.685 -6.559 1.00 90.31 274 GLY A CA 1
ATOM 2215 C C . GLY A 1 274 ? 5.808 -8.870 -5.277 1.00 90.31 274 GLY A C 1
ATOM 2216 O O . GLY A 1 274 ? 5.381 -9.423 -4.263 1.00 90.31 274 GLY A O 1
ATOM 2217 N N . SER A 1 275 ? 6.049 -7.552 -5.319 1.00 88.56 275 SER A N 1
ATOM 2218 C CA . SER A 1 275 ? 5.759 -6.651 -4.192 1.00 88.56 275 SER A CA 1
ATOM 2219 C C . SER A 1 275 ? 4.280 -6.669 -3.814 1.00 88.56 275 SER A C 1
ATOM 2221 O O . SER A 1 275 ? 3.956 -6.699 -2.627 1.00 88.56 275 SER A O 1
ATOM 2223 N N . SER A 1 276 ? 3.383 -6.679 -4.806 1.00 89.88 276 SER A N 1
ATOM 2224 C CA . SER A 1 276 ? 1.938 -6.749 -4.567 1.00 89.88 276 SER A CA 1
ATOM 2225 C C . SER A 1 276 ? 1.546 -8.049 -3.866 1.00 89.88 276 SER A C 1
ATOM 2227 O O . SER A 1 276 ? 0.816 -8.015 -2.879 1.00 89.88 276 SER A O 1
ATOM 2229 N N . TRP A 1 277 ? 2.050 -9.198 -4.324 1.00 92.50 277 TRP A N 1
ATOM 2230 C CA . TRP A 1 277 ? 1.768 -10.492 -3.692 1.00 92.50 277 TRP A CA 1
ATOM 2231 C C . TRP A 1 277 ? 2.323 -10.578 -2.276 1.00 92.50 277 TRP A C 1
ATOM 2233 O O . TRP A 1 277 ? 1.630 -11.048 -1.377 1.00 92.50 277 TRP A O 1
ATOM 2243 N N . PHE A 1 278 ? 3.543 -10.085 -2.062 1.00 92.12 278 PHE A N 1
ATOM 2244 C CA . PHE A 1 278 ? 4.143 -10.038 -0.734 1.00 92.12 278 PHE A CA 1
ATOM 2245 C C . PHE A 1 278 ? 3.314 -9.182 0.224 1.00 92.12 278 PHE A C 1
ATOM 2247 O O . PHE A 1 278 ? 3.022 -9.594 1.345 1.00 92.12 278 PHE A O 1
ATOM 2254 N N . GLY A 1 279 ? 2.873 -8.013 -0.227 1.00 88.69 279 GLY A N 1
ATOM 2255 C CA . GLY A 1 279 ? 2.055 -7.148 0.602 1.00 88.69 279 GLY A CA 1
ATOM 2256 C C . GLY A 1 279 ? 0.635 -7.690 0.842 1.00 88.69 279 GLY A C 1
ATOM 2257 O O . GLY A 1 279 ? 0.126 -7.559 1.953 1.00 88.69 279 GLY A O 1
ATOM 2258 N N . LEU A 1 280 ? 0.018 -8.376 -0.129 1.00 90.25 280 LEU A N 1
ATOM 2259 C CA . LEU A 1 280 ? -1.239 -9.109 0.090 1.00 90.25 280 LEU A CA 1
ATOM 2260 C C . LEU A 1 280 ? -1.064 -10.253 1.093 1.00 90.25 280 LEU A C 1
ATOM 2262 O O . LEU A 1 280 ? -1.947 -10.478 1.917 1.00 90.25 280 LEU A O 1
ATOM 2266 N N . ALA A 1 281 ? 0.072 -10.953 1.056 1.00 91.94 281 ALA A N 1
ATOM 2267 C CA . ALA A 1 281 ? 0.393 -11.994 2.025 1.00 91.94 281 ALA A CA 1
ATOM 2268 C C . ALA A 1 281 ? 0.565 -11.416 3.437 1.00 91.94 281 ALA A C 1
ATOM 2270 O O . ALA A 1 281 ? 0.034 -11.988 4.386 1.00 91.94 281 ALA A O 1
ATOM 2271 N N . ILE A 1 282 ? 1.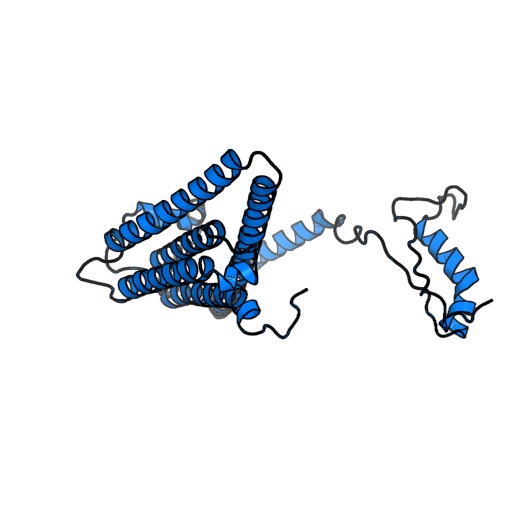231 -10.262 3.577 1.00 90.12 282 ILE A N 1
ATOM 2272 C CA . ILE A 1 282 ? 1.300 -9.533 4.853 1.00 90.12 282 ILE A CA 1
ATOM 2273 C C . ILE A 1 282 ? -0.104 -9.155 5.317 1.00 90.12 282 ILE A C 1
ATOM 2275 O O . ILE A 1 282 ? -0.437 -9.397 6.472 1.00 90.12 282 ILE A O 1
ATOM 2279 N N . PHE A 1 283 ? -0.942 -8.611 4.434 1.00 88.31 283 PHE A N 1
ATOM 2280 C CA . PHE A 1 283 ? -2.301 -8.234 4.803 1.00 88.31 283 PHE A CA 1
ATOM 2281 C C . PHE A 1 283 ? -3.119 -9.439 5.288 1.00 88.31 283 PHE A C 1
ATOM 2283 O O . PHE A 1 283 ? -3.716 -9.418 6.365 1.00 88.31 283 PHE A O 1
ATOM 2290 N N . LEU A 1 284 ? -3.085 -10.536 4.539 1.00 89.62 284 LEU A N 1
ATOM 2291 C CA . LEU A 1 284 ? -3.762 -11.769 4.914 1.00 89.62 284 LEU A CA 1
ATOM 2292 C C . LEU A 1 284 ? -3.217 -12.329 6.238 1.00 89.62 284 LEU A C 1
ATOM 2294 O O . LEU A 1 284 ? -3.991 -12.771 7.084 1.00 89.62 284 LEU A O 1
ATOM 2298 N N . TRP A 1 285 ? -1.905 -12.234 6.465 1.00 89.25 285 TRP A N 1
ATOM 2299 C CA . TRP A 1 285 ? -1.290 -12.589 7.740 1.00 89.25 285 TRP A CA 1
ATOM 2300 C C . TRP A 1 285 ? -1.770 -11.697 8.889 1.00 89.25 285 TRP A C 1
ATOM 2302 O O . TRP A 1 285 ? -2.080 -12.223 9.952 1.00 89.25 285 TRP A O 1
ATOM 2312 N N . THR A 1 286 ? -1.909 -10.382 8.692 1.00 86.25 286 THR A N 1
ATOM 2313 C CA . THR A 1 286 ? -2.422 -9.479 9.741 1.00 86.25 286 THR A CA 1
ATOM 2314 C C . THR A 1 286 ? -3.860 -9.790 10.153 1.00 86.25 286 THR A C 1
ATOM 2316 O O . THR A 1 286 ? -4.198 -9.615 11.318 1.00 86.25 286 THR A O 1
ATOM 2319 N N . LEU A 1 287 ? -4.685 -10.319 9.243 1.00 84.25 287 LEU A N 1
ATOM 2320 C CA . LEU A 1 287 ? -6.047 -10.761 9.560 1.00 84.25 287 LEU A CA 1
ATOM 2321 C C . LEU A 1 287 ? -6.077 -12.112 10.292 1.00 84.25 287 LEU A C 1
ATOM 2323 O O . LEU A 1 287 ? -6.926 -12.343 11.148 1.00 84.25 287 LEU A O 1
ATOM 2327 N N . ILE A 1 288 ? -5.170 -13.026 9.942 1.00 86.56 288 ILE A N 1
ATOM 2328 C CA . ILE A 1 288 ? -5.182 -14.408 10.444 1.00 86.56 288 ILE A CA 1
ATOM 2329 C C . ILE A 1 288 ? -4.363 -14.571 11.733 1.00 86.56 288 ILE A C 1
ATOM 2331 O O . ILE A 1 288 ? -4.700 -15.414 12.567 1.00 86.56 288 ILE A O 1
ATOM 2335 N N . ALA A 1 289 ? -3.299 -13.788 11.925 1.00 86.19 289 ALA A N 1
ATOM 2336 C CA . ALA A 1 289 ? -2.393 -13.919 13.065 1.00 86.19 289 ALA A CA 1
ATOM 2337 C C . ALA A 1 289 ? -3.102 -13.831 14.433 1.00 86.19 289 ALA A C 1
ATOM 2339 O O . ALA A 1 289 ? -2.827 -14.705 15.258 1.00 86.19 289 ALA A O 1
ATOM 2340 N N . PRO A 1 290 ? -4.057 -12.904 14.670 1.00 80.81 290 PRO A N 1
ATOM 2341 C CA . PRO A 1 290 ? -4.822 -12.864 15.921 1.00 80.81 290 PRO A CA 1
ATOM 2342 C C . PRO A 1 290 ? -5.680 -14.117 16.162 1.00 80.81 290 PRO A C 1
ATOM 2344 O O . PRO A 1 290 ? -5.925 -14.494 17.302 1.00 80.81 290 PRO A O 1
ATOM 2347 N N . VAL A 1 291 ? -6.117 -14.796 15.094 1.00 81.00 291 VAL A N 1
ATOM 2348 C CA . VAL A 1 291 ? -6.956 -16.005 15.177 1.00 81.00 291 VAL A CA 1
ATOM 2349 C C . VAL A 1 291 ? -6.125 -17.257 15.468 1.00 81.00 291 VAL A C 1
ATOM 2351 O O . VAL A 1 291 ? -6.579 -18.142 16.189 1.00 81.00 291 VAL A O 1
ATOM 2354 N N . ILE A 1 292 ? -4.922 -17.362 14.890 1.00 83.31 292 ILE A N 1
ATOM 2355 C CA . ILE A 1 292 ? -4.027 -18.518 15.082 1.00 83.31 292 ILE A CA 1
ATOM 2356 C C . ILE A 1 292 ? -3.267 -18.421 16.409 1.00 83.31 292 ILE A C 1
ATOM 2358 O O . ILE A 1 292 ? -3.066 -19.434 17.076 1.00 83.31 292 ILE A O 1
ATOM 2362 N N . LEU A 1 293 ? -2.824 -17.221 16.785 1.00 78.56 293 LEU A N 1
ATOM 2363 C CA . LEU A 1 293 ? -2.019 -16.974 17.982 1.00 78.56 293 LEU A CA 1
ATOM 2364 C C . LEU A 1 293 ? -2.883 -16.406 19.111 1.00 78.56 293 LEU A C 1
ATOM 2366 O O . LEU A 1 293 ? -2.577 -15.347 19.651 1.00 78.56 293 LEU A O 1
ATOM 2370 N N . SER A 1 294 ? -3.935 -17.133 19.493 1.00 60.72 294 SER A N 1
ATOM 2371 C CA . SER A 1 294 ? -4.851 -16.728 20.570 1.00 60.72 294 SER A CA 1
ATOM 2372 C C . SER A 1 294 ? -4.177 -16.539 21.941 1.00 60.72 294 SER A C 1
ATOM 2374 O O . SER A 1 294 ? -4.766 -15.919 22.815 1.00 60.72 294 SER A O 1
ATOM 2376 N N . ASP A 1 295 ? -2.957 -17.062 22.132 1.00 57.41 295 ASP A N 1
ATOM 2377 C CA . ASP A 1 295 ? -2.169 -16.985 23.377 1.00 57.41 295 ASP A CA 1
ATOM 2378 C C . ASP A 1 295 ? -1.203 -15.780 23.457 1.00 57.41 295 ASP A C 1
ATOM 2380 O O . ASP A 1 295 ? -0.427 -15.674 24.412 1.00 57.41 295 ASP A O 1
ATOM 2384 N N . ARG A 1 296 ? -1.180 -14.871 22.470 1.00 57.09 296 ARG A N 1
ATOM 2385 C CA . ARG A 1 296 ? -0.378 -13.635 22.557 1.00 57.09 296 ARG A CA 1
ATOM 2386 C C . ARG A 1 296 ? -1.279 -12.413 22.460 1.00 57.09 296 ARG A C 1
ATOM 2388 O O . ARG A 1 296 ? -1.862 -12.165 21.414 1.00 57.09 296 ARG A O 1
ATOM 2395 N N . ASP A 1 297 ? -1.339 -11.633 23.537 1.00 48.09 297 ASP A N 1
ATOM 2396 C CA . ASP A 1 297 ? -2.045 -10.353 23.553 1.00 48.09 297 ASP A CA 1
ATOM 2397 C C . ASP A 1 297 ? -1.418 -9.395 22.527 1.00 48.09 297 ASP A C 1
ATOM 2399 O O . ASP A 1 297 ? -0.288 -8.928 22.690 1.00 48.09 297 ASP A O 1
ATOM 2403 N N . PHE A 1 298 ? -2.159 -9.109 21.457 1.00 48.47 298 PHE A N 1
ATOM 2404 C CA . PHE A 1 298 ? -1.862 -8.039 20.507 1.00 48.47 298 PHE A CA 1
ATOM 2405 C C . PHE A 1 298 ? -2.512 -6.744 21.022 1.00 48.47 298 PHE A C 1
ATOM 2407 O O . PHE A 1 298 ? -3.507 -6.280 20.470 1.00 48.47 298 PHE A O 1
ATOM 2414 N N . SER A 1 299 ? -1.994 -6.216 22.138 1.00 36.00 299 SER A N 1
ATOM 2415 C CA . SER A 1 299 ? -2.347 -4.887 22.665 1.00 36.00 299 SER A CA 1
ATOM 2416 C C . SER A 1 299 ? -1.340 -3.824 22.250 1.00 36.00 299 SER A C 1
ATOM 2418 O O . SER A 1 299 ? -0.148 -4.156 22.063 1.00 36.00 299 SER A O 1
#

Organism: NCBI:txid8208

Sequence (299 aa):
APHISQAPVLMLRPRAWNMVEHNMMVGGKEAPGPLFDFGLLMFHCGEKLFRNGSGPFFYLSKLLLLSLSFWFFKFLILVGITVGAFFIPDGIFNTVWYYFGMVGSFFFIVVQLILLVDFAHSWNQSWLLKAEEGNSKFWYAALLTFTAIFYALAFSAVVVFYVYYTKPDDCTEHKVFISLNFIFCIIVSVVSILPKVQDAQPSSGLLQASFISLYTMYITWSAMSNNPSTSPQPVRERGREELFLLLLPDWFPRPDAAYETMKSTMPSVWVKIGSSWFGLAIFLWTLIAPVILSDRDFS